Protein AF-A0A3B8ZMP6-F1 (afdb_monomer)

Foldseek 3Di:
DDDDDDDPDDCLEDADDCVQWDQFWFKKKFKDWFWDCQQLHFKIKTFLPDRDKAKEAEAEDPVDDELAWAWDADPVRNYIYIYHEYPDFQSRFPLRSQVRQVVDVGMHMDGHPPRRSGRQAGNYDVGDHDDMDMGHIKMWMKTWPGFDPLQAWQKEFEAEDPDFAWDADSVVSYIYTYDHAPPDKPVSSQVRQCPDPTMHTPDIDDIDGRHDPSSRVGMMTSHCRSTQWGQAWDWDWQAAPQGIDIDIDGGRHGLVNVQVVCCVCCVRGSYHYDDDD

Mean predicted aligned error: 9.49 Å

Secondary structure (DSSP, 8-state):
--------S--S-----GGGS---EEEEEEEEEEEEEEETTTEEEEESS--S-EEEEEEE-TTSPTT-EEEEEETTTTEEEEEE-BSSTT-SBHHHHHHHHTTSTTEEE-PPTT-TTSB----BTT--PPPPEEEEEEEEEEEEEEESGGGTT-EEEEEE-SS-EEEEETTTTEEEEEE-TTT-BHHHHHHHHHTSSSEEEEEEE---B--STTGGG-EEE-TTTTSSB-SS-EEEEEEETTEEEEEEE-TT-BHHHHHHHHHTTHHHH--------

Radius of gyration: 27.98 Å; Cα contacts (8 Å, |Δi|>4): 668; chains: 1; bounding box: 62×37×81 Å

pLDDT: mean 84.98, std 14.85, range [26.53, 97.94]

Structure (mmCIF, N/CA/C/O backbone):
data_AF-A0A3B8ZMP6-F1
#
_entry.id   AF-A0A3B8ZMP6-F1
#
loop_
_atom_site.group_PDB
_atom_site.id
_atom_site.type_symbol
_atom_site.label_atom_id
_atom_site.label_alt_id
_atom_site.label_comp_id
_atom_site.label_asym_id
_atom_site.label_entity_id
_atom_site.label_seq_id
_atom_site.pdbx_PDB_ins_code
_atom_site.Cartn_x
_atom_site.Cartn_y
_atom_site.Cartn_z
_atom_site.occupancy
_atom_site.B_iso_or_equiv
_atom_site.auth_seq_id
_atom_site.auth_comp_id
_atom_site.auth_asym_id
_atom_site.auth_atom_id
_atom_site.pdbx_PDB_model_num
ATOM 1 N N . MET A 1 1 ? 0.943 -12.548 29.140 1.00 27.30 1 MET A N 1
ATOM 2 C CA . MET A 1 1 ? 1.226 -12.176 30.546 1.00 27.30 1 MET A CA 1
ATOM 3 C C . MET A 1 1 ? -0.077 -12.316 31.316 1.00 27.30 1 MET A C 1
ATOM 5 O O . MET A 1 1 ? -1.067 -11.736 30.902 1.00 27.30 1 MET A O 1
ATOM 9 N N . THR A 1 2 ? -0.115 -13.179 32.329 1.00 26.53 2 THR A N 1
ATOM 10 C CA . THR A 1 2 ? -1.359 -13.677 32.941 1.00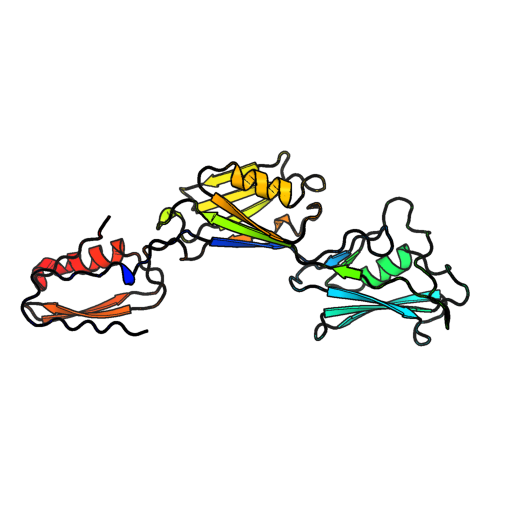 26.53 2 THR A CA 1
ATOM 11 C C . THR A 1 2 ? -1.847 -12.741 34.045 1.00 26.53 2 THR A C 1
ATOM 13 O O . THR A 1 2 ? -1.098 -12.464 34.981 1.00 26.53 2 THR A O 1
ATOM 16 N N . VAL A 1 3 ? -3.099 -12.283 33.969 1.00 26.91 3 VAL A N 1
ATOM 17 C CA . VAL A 1 3 ? -3.768 -11.588 35.079 1.00 26.91 3 VAL A CA 1
ATOM 18 C C . VAL A 1 3 ? -4.498 -12.636 35.916 1.00 26.91 3 VAL A C 1
ATOM 20 O O . VAL A 1 3 ? -5.420 -13.287 35.436 1.00 26.91 3 VAL A O 1
ATOM 23 N N . ALA A 1 4 ? -4.064 -12.832 37.162 1.00 28.08 4 ALA A N 1
ATOM 24 C CA . ALA A 1 4 ? -4.759 -13.684 38.120 1.00 28.08 4 ALA A CA 1
ATOM 25 C C . ALA A 1 4 ? -5.852 -12.867 38.824 1.00 28.08 4 ALA A C 1
ATOM 27 O O . ALA A 1 4 ? -5.548 -11.968 39.609 1.00 28.08 4 ALA A O 1
ATOM 28 N N . ILE A 1 5 ? -7.118 -13.177 38.543 1.00 37.75 5 ILE A N 1
ATOM 29 C CA . ILE A 1 5 ? -8.273 -12.603 39.241 1.00 37.75 5 ILE A CA 1
ATOM 30 C C . ILE A 1 5 ? -8.645 -13.566 40.375 1.00 37.75 5 ILE A C 1
ATOM 32 O O . ILE A 1 5 ? -9.198 -14.631 40.123 1.00 37.75 5 ILE A O 1
ATOM 36 N N . SER A 1 6 ? -8.328 -13.203 41.620 1.00 38.22 6 SER A N 1
ATOM 37 C CA . SER A 1 6 ? -8.819 -13.901 42.818 1.00 38.22 6 SER A CA 1
ATOM 38 C C . SER A 1 6 ? -9.794 -12.997 43.562 1.00 38.22 6 SER A C 1
ATOM 40 O O . SER A 1 6 ? -9.389 -11.999 44.158 1.00 38.22 6 SER A O 1
ATOM 42 N N . LEU A 1 7 ? -11.077 -13.358 43.539 1.00 38.34 7 LEU A N 1
ATOM 43 C CA . LEU A 1 7 ? -12.149 -12.651 44.238 1.00 38.34 7 LEU A CA 1
ATOM 44 C C . LEU A 1 7 ? -12.442 -13.357 45.569 1.00 38.34 7 LEU A C 1
ATOM 46 O O . LEU A 1 7 ? -13.035 -14.429 45.604 1.00 38.34 7 LEU A O 1
ATOM 50 N N . LEU A 1 8 ? -12.002 -12.759 46.680 1.00 37.47 8 LEU A N 1
ATOM 51 C CA . LEU A 1 8 ? -12.249 -13.263 48.035 1.00 37.47 8 LEU A CA 1
ATOM 52 C C . LEU A 1 8 ? -13.503 -12.609 48.639 1.00 37.47 8 LEU A C 1
ATOM 54 O O . LEU A 1 8 ? -13.458 -11.482 49.121 1.00 37.47 8 LEU A O 1
ATOM 58 N N . ALA A 1 9 ? -14.602 -13.365 48.608 1.00 38.88 9 ALA A N 1
ATOM 59 C CA . ALA A 1 9 ? -15.773 -13.418 49.501 1.00 38.88 9 ALA A CA 1
ATOM 60 C C . ALA A 1 9 ? -16.513 -12.144 49.989 1.00 38.88 9 ALA A C 1
ATOM 62 O O . ALA A 1 9 ? -17.549 -12.308 50.625 1.00 38.88 9 ALA A O 1
ATOM 63 N N . GLN A 1 10 ? -16.090 -10.909 49.706 1.00 42.91 10 GLN A N 1
ATOM 64 C CA . GLN A 1 10 ? -16.860 -9.681 50.004 1.00 42.91 10 GLN A CA 1
ATOM 65 C C . GLN A 1 10 ? -16.589 -8.543 49.000 1.00 42.91 10 GLN A C 1
ATOM 67 O O . GLN A 1 10 ? -16.417 -7.388 49.387 1.00 42.91 10 GLN A O 1
ATOM 72 N N . ALA A 1 11 ? -16.510 -8.839 47.702 1.00 43.12 11 ALA A N 1
ATOM 73 C CA . ALA A 1 11 ? -16.332 -7.787 46.705 1.00 43.12 11 ALA A CA 1
ATOM 74 C C . ALA A 1 11 ? -17.656 -7.029 46.484 1.00 43.12 11 ALA A C 1
ATOM 76 O O . ALA A 1 11 ? -18.478 -7.430 45.671 1.00 43.12 11 ALA A O 1
ATOM 77 N N . THR A 1 12 ? -17.858 -5.914 47.192 1.00 46.81 12 THR A N 1
ATOM 78 C CA . THR A 1 12 ? -18.948 -4.953 46.920 1.00 46.81 12 THR A CA 1
ATOM 79 C C . THR A 1 12 ? -18.753 -4.205 45.591 1.00 46.81 12 THR A C 1
ATOM 81 O O . THR A 1 12 ? -19.652 -3.501 45.144 1.00 46.81 12 THR A O 1
ATOM 84 N N . GLN A 1 13 ? -17.574 -4.333 44.972 1.00 44.28 13 GLN A N 1
ATOM 85 C CA . GLN A 1 13 ? -17.208 -3.760 43.680 1.00 44.28 13 GLN A CA 1
ATOM 86 C C . GLN A 1 13 ? -16.099 -4.622 43.055 1.00 44.28 13 GLN A C 1
ATOM 88 O O . GLN A 1 13 ? -15.083 -4.881 43.703 1.00 44.28 13 GLN A O 1
ATOM 93 N N . ALA A 1 14 ? -16.281 -5.072 41.810 1.00 47.81 14 ALA A N 1
ATOM 94 C CA . ALA A 1 14 ? -15.207 -5.658 41.011 1.00 47.81 14 ALA A CA 1
ATOM 95 C C . ALA A 1 14 ? -14.705 -4.584 40.043 1.00 47.81 14 ALA A C 1
ATOM 97 O O . ALA A 1 14 ? -15.429 -4.161 39.146 1.00 47.81 14 ALA A O 1
ATOM 98 N N . GLN A 1 15 ? -13.475 -4.114 40.241 1.00 47.56 15 GLN A N 1
ATOM 99 C CA . GLN A 1 15 ? -12.862 -3.129 39.356 1.00 47.56 15 GLN A CA 1
ATOM 100 C C . GLN A 1 15 ? -12.005 -3.850 38.312 1.00 47.56 15 GLN A C 1
ATOM 102 O O . GLN A 1 15 ? -10.986 -4.452 38.652 1.00 47.56 15 GLN A O 1
ATOM 107 N N . LEU A 1 16 ? -12.388 -3.762 37.034 1.00 50.56 16 LEU A N 1
ATOM 108 C CA . LEU A 1 16 ? -11.453 -4.041 35.947 1.00 50.56 16 LEU A CA 1
ATOM 109 C C . LEU A 1 16 ? -10.501 -2.846 35.849 1.00 50.56 16 LEU A C 1
ATOM 111 O O . LEU A 1 16 ? -10.910 -1.724 35.560 1.00 50.56 16 LEU A O 1
ATOM 115 N N . VAL A 1 17 ? -9.226 -3.074 36.157 1.00 48.88 17 VAL A N 1
ATOM 116 C CA . VAL A 1 17 ? -8.207 -2.023 36.111 1.00 48.88 17 VAL A CA 1
ATOM 117 C C . VAL A 1 17 ? -7.847 -1.742 34.647 1.00 48.88 17 VAL A C 1
ATOM 119 O O . VAL A 1 17 ? -7.616 -2.669 33.871 1.00 48.88 17 VAL A O 1
ATOM 122 N N . ASN A 1 18 ? -7.778 -0.455 34.288 1.00 48.94 18 ASN A N 1
ATOM 123 C CA . ASN A 1 18 ? -7.576 0.093 32.933 1.00 48.94 18 ASN A CA 1
ATOM 124 C C . ASN A 1 18 ? -6.345 -0.460 32.169 1.00 48.94 18 ASN A C 1
ATOM 126 O O . ASN A 1 18 ? -6.214 -0.283 30.966 1.00 48.94 18 ASN A O 1
ATOM 130 N N . THR A 1 19 ? -5.442 -1.188 32.831 1.00 52.06 19 THR A N 1
ATOM 131 C CA . THR A 1 19 ? -4.299 -1.844 32.175 1.00 52.06 19 THR A CA 1
ATOM 132 C C . THR A 1 19 ? -4.704 -2.991 31.243 1.00 52.06 19 THR A C 1
ATOM 134 O O . THR A 1 19 ? -3.883 -3.417 30.438 1.00 52.06 19 THR A O 1
ATOM 137 N N . ALA A 1 20 ? -5.935 -3.506 31.347 1.00 56.53 20 ALA A N 1
ATOM 138 C CA . ALA A 1 20 ? -6.474 -4.522 30.435 1.00 56.53 20 ALA A CA 1
ATOM 139 C C . ALA A 1 20 ? -7.112 -3.936 29.158 1.00 56.53 20 ALA A C 1
ATOM 141 O O . ALA A 1 20 ? -7.372 -4.686 28.221 1.00 56.53 20 ALA A O 1
ATOM 142 N N . PHE A 1 21 ? -7.354 -2.620 29.119 1.00 65.88 21 PHE A N 1
ATOM 143 C CA . PHE A 1 21 ? -7.994 -1.912 28.004 1.00 65.88 21 PHE A CA 1
ATOM 144 C C . PHE A 1 21 ? -7.251 -0.604 27.721 1.00 65.88 21 PHE A C 1
ATOM 146 O O . PHE A 1 21 ? -7.818 0.469 27.931 1.00 65.88 21 PHE A O 1
ATOM 153 N N . PRO A 1 22 ? -5.978 -0.662 27.292 1.00 67.44 22 PRO A N 1
ATOM 154 C CA . PRO A 1 22 ? -5.224 0.553 27.029 1.00 67.44 22 PRO A CA 1
ATOM 155 C C . PRO A 1 22 ? -5.993 1.428 26.032 1.00 67.44 22 PRO A C 1
ATOM 157 O O . PRO A 1 22 ? -6.521 0.929 25.041 1.00 67.44 22 PRO A O 1
ATOM 160 N N . LEU A 1 23 ? -6.097 2.724 26.326 1.00 73.12 23 LEU A N 1
ATOM 161 C CA . LEU A 1 23 ? -6.527 3.726 25.358 1.00 73.12 23 LEU A CA 1
ATOM 162 C C . LEU A 1 23 ? -5.292 4.116 24.556 1.00 73.12 23 LEU A C 1
ATOM 164 O O . LEU A 1 23 ? -4.475 4.914 25.012 1.00 73.12 23 LEU A O 1
ATOM 168 N N . THR A 1 24 ? -5.135 3.488 23.402 1.00 83.00 24 THR A N 1
ATOM 169 C CA . THR A 1 24 ? -4.080 3.785 22.436 1.00 83.00 24 THR A CA 1
ATOM 170 C C . THR A 1 24 ? -4.690 4.423 21.206 1.00 83.00 24 THR A C 1
ATOM 172 O O . THR A 1 24 ? -5.872 4.238 20.912 1.00 83.00 24 THR A O 1
ATOM 175 N N . THR A 1 25 ? -3.895 5.228 20.524 1.00 89.00 25 THR A N 1
ATOM 176 C CA . THR A 1 25 ? -4.227 5.736 19.200 1.00 89.00 25 THR A CA 1
ATOM 177 C C . THR A 1 25 ? -4.218 4.578 18.212 1.00 89.00 25 THR A C 1
ATOM 179 O O . THR A 1 25 ? -3.425 3.639 18.326 1.00 89.00 25 THR A O 1
ATOM 182 N N . ALA A 1 26 ? -5.185 4.592 17.299 1.00 92.56 26 ALA A N 1
ATOM 183 C CA . ALA A 1 26 ? -5.321 3.527 16.322 1.00 92.56 26 ALA A CA 1
ATOM 184 C C . ALA A 1 26 ? -4.326 3.753 15.182 1.00 92.56 26 ALA A C 1
ATOM 186 O O . ALA A 1 26 ? -4.217 4.879 14.712 1.00 92.56 26 ALA A O 1
ATOM 187 N N . THR A 1 27 ? -3.641 2.713 14.717 1.00 93.94 27 THR A N 1
ATOM 188 C CA . THR A 1 27 ? -2.641 2.820 13.647 1.00 93.94 27 THR A CA 1
ATOM 189 C C . THR A 1 27 ? -2.976 1.903 12.484 1.00 93.94 27 THR A C 1
ATOM 191 O O . THR A 1 27 ? -3.454 0.786 12.690 1.00 93.94 27 THR A O 1
ATOM 194 N N . ALA A 1 28 ? -2.681 2.347 11.271 1.00 95.44 28 ALA A N 1
ATOM 195 C CA . ALA A 1 28 ? -2.767 1.557 10.053 1.00 95.44 28 ALA A CA 1
ATOM 196 C C . ALA A 1 28 ? -1.625 1.939 9.112 1.00 95.44 28 ALA A C 1
ATOM 198 O O . ALA A 1 28 ? -1.188 3.086 9.111 1.00 95.44 28 ALA A O 1
ATOM 199 N N . THR A 1 29 ? -1.203 0.995 8.282 1.00 92.62 29 THR A N 1
ATOM 200 C CA . THR A 1 29 ? -0.210 1.232 7.235 1.00 92.62 29 THR A CA 1
ATOM 201 C C . THR A 1 29 ? -0.868 0.975 5.886 1.00 92.62 29 THR A C 1
ATOM 203 O O . THR A 1 29 ? -1.640 0.024 5.739 1.00 92.62 29 THR A O 1
ATOM 206 N N . LEU A 1 30 ? -0.618 1.862 4.925 1.00 90.38 30 LEU A N 1
ATOM 207 C CA . LEU A 1 30 ? -0.911 1.641 3.513 1.00 90.38 30 LEU A CA 1
ATOM 208 C C . LEU A 1 30 ? 0.388 1.254 2.817 1.00 90.38 30 LEU A C 1
ATOM 210 O O . LEU A 1 30 ? 1.246 2.116 2.634 1.00 90.38 30 LEU A O 1
ATOM 214 N N . ASP A 1 31 ? 0.504 -0.013 2.430 1.00 87.06 31 ASP A N 1
ATOM 215 C CA . ASP A 1 31 ? 1.667 -0.547 1.722 1.00 87.06 31 ASP A CA 1
ATOM 216 C C . ASP A 1 31 ? 1.421 -0.525 0.213 1.00 87.06 31 ASP A C 1
ATOM 218 O O . ASP A 1 31 ? 0.465 -1.117 -0.296 1.00 87.06 31 ASP A O 1
ATOM 222 N N . PHE A 1 32 ? 2.286 0.172 -0.519 1.00 84.19 32 PHE A N 1
ATOM 223 C CA . PHE A 1 32 ? 2.192 0.301 -1.968 1.00 84.19 32 PHE A CA 1
ATOM 224 C C . PHE A 1 32 ? 3.129 -0.695 -2.662 1.00 84.19 32 PHE A C 1
ATOM 226 O O . PHE A 1 32 ? 4.228 -0.960 -2.166 1.00 84.19 32 PHE A O 1
ATOM 233 N N . PRO A 1 33 ? 2.767 -1.190 -3.861 1.00 79.38 33 PRO A N 1
ATOM 234 C CA . PRO A 1 33 ? 3.642 -2.078 -4.618 1.00 79.38 33 PRO A CA 1
ATOM 235 C C . PRO A 1 33 ? 4.990 -1.426 -4.951 1.00 79.38 33 PRO A C 1
ATOM 237 O O . PRO A 1 33 ? 5.043 -0.242 -5.333 1.00 79.38 33 PRO A O 1
ATOM 240 N N . VAL A 1 34 ? 6.076 -2.207 -4.859 1.00 82.44 34 VAL A N 1
ATOM 241 C CA . VAL A 1 34 ? 7.437 -1.694 -5.073 1.00 82.44 34 VAL A CA 1
ATOM 242 C C . VAL A 1 34 ? 7.644 -1.175 -6.492 1.00 82.44 34 VAL A C 1
ATOM 244 O O . VAL A 1 34 ? 7.156 -1.747 -7.472 1.00 82.44 34 VAL A O 1
ATOM 247 N N . ARG A 1 35 ? 8.405 -0.083 -6.625 1.00 82.69 35 ARG A N 1
ATOM 248 C CA . ARG A 1 35 ? 8.668 0.549 -7.927 1.00 82.69 35 ARG A CA 1
ATOM 249 C C . ARG A 1 35 ? 10.022 1.231 -8.020 1.00 82.69 35 ARG A C 1
ATOM 251 O O . ARG A 1 35 ? 10.607 1.637 -7.021 1.00 82.69 35 ARG A O 1
ATOM 258 N N . ALA A 1 36 ? 10.491 1.395 -9.250 1.00 78.88 36 ALA A N 1
ATOM 259 C CA . ALA A 1 36 ? 11.638 2.213 -9.615 1.00 78.88 36 ALA A CA 1
ATOM 260 C C . ALA A 1 36 ? 11.219 3.150 -10.748 1.00 78.88 36 ALA A C 1
ATOM 262 O O . ALA A 1 36 ? 10.730 2.689 -11.778 1.00 78.88 36 ALA A O 1
ATOM 263 N N . THR A 1 37 ? 11.407 4.460 -10.585 1.00 68.38 37 THR A N 1
ATOM 264 C CA . THR A 1 37 ? 10.907 5.443 -11.560 1.00 68.38 37 THR A CA 1
ATOM 265 C C . THR A 1 37 ? 11.824 5.700 -12.745 1.00 68.38 37 THR A C 1
ATOM 267 O O . THR A 1 37 ? 11.366 6.328 -13.687 1.00 68.38 37 THR A O 1
ATOM 270 N N . ASN A 1 38 ? 13.072 5.218 -12.753 1.00 70.44 38 ASN A N 1
ATOM 271 C CA . ASN A 1 38 ? 14.036 5.539 -13.814 1.00 70.44 38 ASN A CA 1
ATOM 272 C C . ASN A 1 38 ? 15.131 4.467 -13.969 1.00 70.44 38 ASN A C 1
ATOM 274 O O . ASN A 1 38 ? 16.325 4.787 -13.904 1.00 70.44 38 ASN A O 1
ATOM 278 N N . ILE A 1 39 ? 14.781 3.190 -14.166 1.00 79.38 39 ILE A N 1
ATOM 279 C CA . ILE A 1 39 ? 15.813 2.236 -14.607 1.00 79.38 39 ILE A CA 1
ATOM 280 C C . ILE A 1 39 ? 16.231 2.631 -16.027 1.00 79.38 39 ILE A C 1
ATOM 282 O O . ILE A 1 39 ? 15.399 3.036 -16.836 1.00 79.38 39 ILE A O 1
ATOM 286 N N . LEU A 1 40 ? 17.532 2.602 -16.322 1.00 79.56 40 LEU A N 1
ATOM 287 C CA . LEU A 1 40 ? 18.066 3.084 -17.608 1.00 79.56 40 LEU A CA 1
ATOM 288 C C . LEU A 1 40 ? 17.589 4.506 -17.978 1.00 79.56 40 LEU A C 1
ATOM 290 O O . LEU A 1 40 ? 17.346 4.799 -19.149 1.00 79.56 40 LEU A O 1
ATOM 294 N N . THR A 1 41 ? 17.429 5.368 -16.966 1.00 75.00 41 THR A N 1
ATOM 295 C CA . THR A 1 41 ? 16.975 6.768 -17.060 1.00 75.00 41 THR A CA 1
ATOM 296 C C . THR A 1 41 ? 15.499 6.960 -17.413 1.00 75.00 41 THR A C 1
ATOM 298 O O . THR A 1 41 ? 14.910 7.891 -16.885 1.00 75.00 41 THR A O 1
ATOM 301 N N . ASP A 1 42 ? 14.887 6.087 -18.219 1.00 79.06 42 ASP A N 1
ATOM 302 C CA . ASP A 1 42 ? 13.545 6.323 -18.782 1.00 79.06 42 ASP A CA 1
ATOM 303 C C . ASP A 1 42 ? 12.623 5.095 -18.756 1.00 79.06 42 ASP A C 1
ATOM 305 O O . ASP A 1 42 ? 11.622 5.064 -19.471 1.00 79.06 42 ASP A O 1
ATOM 309 N N . ILE A 1 43 ? 12.951 4.054 -17.992 1.00 83.75 43 ILE A N 1
ATOM 310 C CA . ILE A 1 43 ? 12.079 2.888 -17.829 1.00 83.75 43 ILE A CA 1
ATOM 311 C C . ILE A 1 43 ? 11.561 2.870 -16.385 1.00 83.75 43 ILE A C 1
ATOM 313 O O . ILE A 1 43 ? 12.305 2.523 -15.466 1.00 83.75 43 ILE A O 1
ATOM 317 N N . PRO A 1 44 ? 10.301 3.250 -16.129 1.00 85.19 44 PRO A N 1
ATOM 318 C CA . PRO A 1 44 ? 9.645 2.890 -14.884 1.00 85.19 44 PRO A CA 1
ATOM 319 C C . PRO A 1 44 ? 9.341 1.387 -14.850 1.00 85.19 44 PRO A C 1
ATOM 321 O O . PRO A 1 44 ? 8.878 0.815 -15.842 1.00 85.19 44 PRO A O 1
ATOM 324 N N . VAL A 1 45 ? 9.573 0.765 -13.694 1.00 87.69 45 VAL A N 1
ATOM 325 C CA . VAL A 1 45 ? 9.179 -0.621 -13.402 1.00 87.69 45 VAL A CA 1
ATOM 326 C C . VAL A 1 45 ? 8.427 -0.665 -12.082 1.00 87.69 45 VAL A C 1
ATOM 328 O O . VAL A 1 45 ? 8.865 -0.062 -11.103 1.00 87.69 45 VAL A O 1
ATOM 331 N N . SER A 1 46 ? 7.320 -1.395 -12.054 1.00 85.94 46 SER A N 1
ATOM 332 C CA . SER A 1 46 ? 6.534 -1.681 -10.856 1.00 85.94 46 SER A CA 1
ATOM 333 C C . SER A 1 46 ? 6.339 -3.183 -10.701 1.00 85.94 46 SER A C 1
ATOM 335 O O . SER A 1 46 ? 6.135 -3.885 -11.695 1.00 85.94 46 SER A O 1
ATOM 337 N N . ALA A 1 47 ? 6.365 -3.665 -9.465 1.00 85.00 47 ALA A N 1
ATOM 338 C CA . ALA A 1 47 ? 5.838 -4.979 -9.137 1.00 85.00 47 ALA A CA 1
ATOM 339 C C . ALA A 1 47 ? 4.330 -4.886 -8.888 1.00 85.00 47 ALA A C 1
ATOM 341 O O . ALA A 1 47 ? 3.830 -3.842 -8.470 1.00 85.00 47 ALA A O 1
ATOM 342 N N . ASN A 1 48 ? 3.611 -5.972 -9.148 1.00 74.81 48 ASN A N 1
ATOM 343 C CA . ASN A 1 48 ? 2.161 -6.004 -9.002 1.00 74.81 48 ASN A CA 1
ATOM 344 C C . ASN A 1 48 ? 1.725 -6.359 -7.569 1.00 74.81 48 ASN A C 1
ATOM 346 O O . ASN A 1 48 ? 0.804 -5.746 -7.046 1.00 74.81 48 ASN A O 1
ATOM 350 N N . GLU A 1 49 ? 2.397 -7.317 -6.925 1.00 76.00 49 GLU A N 1
ATOM 351 C CA . GLU A 1 49 ? 2.009 -7.838 -5.597 1.00 76.00 49 GLU A CA 1
ATOM 352 C C . GLU A 1 49 ? 3.193 -7.951 -4.620 1.00 76.00 49 GLU A C 1
ATOM 354 O O . GLU A 1 49 ? 3.052 -8.472 -3.517 1.00 76.00 49 GLU A O 1
ATOM 359 N N . ILE A 1 50 ? 4.377 -7.480 -5.020 1.00 81.69 50 ILE A N 1
ATOM 360 C CA . ILE A 1 50 ? 5.581 -7.549 -4.189 1.00 81.69 50 ILE A CA 1
ATOM 361 C C . ILE A 1 50 ? 5.699 -6.251 -3.388 1.00 81.69 50 ILE A C 1
ATOM 363 O O . ILE A 1 50 ? 5.700 -5.157 -3.962 1.00 81.69 50 ILE A O 1
ATOM 367 N N . THR A 1 51 ? 5.817 -6.393 -2.070 1.00 76.38 51 THR A N 1
ATOM 368 C CA . THR A 1 51 ? 6.022 -5.297 -1.110 1.00 76.38 51 THR A CA 1
ATOM 369 C C . THR A 1 51 ? 7.481 -5.173 -0.669 1.00 76.38 51 THR A C 1
ATOM 371 O O . THR A 1 51 ? 7.924 -4.087 -0.311 1.00 76.38 51 THR A O 1
ATOM 374 N N . ASP A 1 52 ? 8.261 -6.254 -0.766 1.00 83.50 52 ASP A N 1
ATOM 375 C CA . ASP A 1 52 ? 9.690 -6.236 -0.455 1.00 83.50 52 ASP A CA 1
ATOM 376 C C . ASP A 1 52 ? 10.520 -5.594 -1.585 1.00 83.50 52 ASP A C 1
ATOM 378 O O . ASP A 1 52 ? 10.212 -5.777 -2.768 1.00 83.50 52 ASP A O 1
ATOM 382 N N . PRO A 1 53 ? 11.625 -4.890 -1.272 1.00 87.62 53 PRO A N 1
ATOM 383 C CA . PRO A 1 53 ? 12.503 -4.322 -2.289 1.00 87.62 53 PRO A CA 1
ATOM 384 C C . PRO A 1 53 ? 13.031 -5.368 -3.282 1.00 87.62 53 PRO A C 1
ATOM 386 O O . PRO A 1 53 ? 13.533 -6.419 -2.881 1.00 87.62 53 PRO A O 1
ATOM 389 N N . VAL A 1 54 ? 13.002 -5.040 -4.579 1.00 92.06 54 VAL A N 1
ATOM 390 C CA . VAL A 1 54 ? 13.499 -5.911 -5.662 1.00 92.06 54 VAL A CA 1
ATOM 391 C C . VAL A 1 54 ? 14.725 -5.291 -6.320 1.00 92.06 54 VAL A C 1
ATOM 393 O O . VAL A 1 54 ? 14.702 -4.134 -6.737 1.00 92.06 54 VAL A O 1
ATOM 396 N N . THR A 1 55 ? 15.806 -6.055 -6.460 1.00 94.06 55 THR A N 1
ATOM 397 C CA . THR A 1 55 ? 17.008 -5.609 -7.182 1.00 94.06 55 THR A CA 1
ATOM 398 C C . THR A 1 55 ? 16.924 -6.010 -8.648 1.00 94.06 55 THR A C 1
ATOM 400 O O . THR A 1 55 ? 16.623 -7.153 -8.963 1.00 94.06 55 THR A O 1
ATOM 403 N N . ILE A 1 56 ? 17.234 -5.094 -9.561 1.00 95.44 56 ILE A N 1
ATOM 404 C CA . ILE A 1 56 ? 17.416 -5.391 -10.982 1.00 95.44 56 ILE A CA 1
ATOM 405 C C . ILE A 1 56 ? 18.908 -5.380 -11.286 1.00 95.44 56 ILE A C 1
ATOM 407 O O . ILE A 1 56 ? 19.578 -4.357 -11.123 1.00 95.44 56 ILE A O 1
ATOM 411 N N . VAL A 1 57 ? 19.416 -6.516 -11.750 1.00 95.88 57 VAL A N 1
ATOM 412 C CA . VAL A 1 57 ? 20.803 -6.692 -12.176 1.00 95.88 57 VAL A CA 1
ATOM 413 C C . VAL A 1 57 ? 20.845 -6.778 -13.691 1.00 95.88 57 VAL A C 1
ATOM 415 O O . VAL A 1 57 ? 20.157 -7.605 -14.285 1.00 95.88 57 VAL A O 1
ATOM 418 N N . PHE A 1 58 ? 21.679 -5.952 -14.316 1.00 96.12 58 PHE A N 1
ATOM 419 C CA . PHE A 1 58 ? 21.940 -6.034 -15.750 1.00 96.12 58 PHE A CA 1
ATOM 420 C C . PHE A 1 58 ? 23.271 -6.730 -15.993 1.00 96.12 58 PHE A C 1
ATOM 422 O O . PHE A 1 58 ? 24.287 -6.374 -15.393 1.00 96.12 58 PHE A O 1
ATOM 429 N N . GLN A 1 59 ? 23.287 -7.707 -16.894 1.00 96.25 59 GLN A N 1
ATOM 430 C CA . GLN A 1 59 ? 24.502 -8.454 -17.194 1.00 96.25 59 GLN A CA 1
ATOM 431 C C . GLN A 1 59 ? 24.590 -8.884 -18.654 1.00 96.25 59 GLN A C 1
ATOM 433 O O . GLN A 1 59 ? 23.583 -9.119 -19.321 1.00 96.25 59 GLN A O 1
ATOM 438 N N . HIS A 1 60 ? 25.821 -9.046 -19.134 1.00 96.81 60 HIS A N 1
ATOM 439 C CA . HIS A 1 60 ? 26.074 -9.807 -20.350 1.00 96.81 60 HIS A CA 1
ATOM 440 C C . HIS A 1 60 ? 25.903 -11.308 -20.071 1.00 96.81 60 HIS A C 1
ATOM 442 O O . HIS A 1 60 ? 26.428 -11.806 -19.072 1.00 96.81 60 HIS A O 1
ATOM 448 N N . SER A 1 61 ? 25.259 -12.044 -20.978 1.00 96.75 61 SER A N 1
ATOM 449 C CA . SER A 1 61 ? 25.248 -13.509 -20.940 1.00 96.75 61 SER A CA 1
ATOM 450 C C . SER A 1 61 ? 25.361 -14.137 -22.325 1.00 96.75 61 SER A C 1
ATOM 452 O O . SER A 1 61 ? 24.488 -13.972 -23.169 1.00 96.75 61 SER A O 1
ATOM 454 N N . ALA A 1 62 ? 26.379 -14.974 -22.527 1.00 94.69 62 ALA A N 1
ATOM 455 C CA . ALA A 1 62 ? 26.553 -15.740 -23.762 1.00 94.69 62 ALA A CA 1
ATOM 456 C C . ALA A 1 62 ? 25.525 -16.880 -23.946 1.00 94.69 62 ALA A C 1
ATOM 458 O O . ALA A 1 62 ? 25.530 -17.530 -24.991 1.00 94.69 62 ALA A O 1
ATOM 459 N N . SER A 1 63 ? 24.687 -17.164 -22.938 1.00 95.31 63 SER A N 1
ATOM 460 C CA . SER A 1 63 ? 23.591 -18.137 -23.056 1.00 95.31 63 SER A CA 1
ATOM 461 C C . SER A 1 63 ? 22.358 -17.565 -23.753 1.00 95.31 63 SER A C 1
ATOM 463 O O . SER A 1 63 ? 21.588 -18.337 -24.316 1.00 95.31 63 SER A O 1
ATOM 465 N N . VAL A 1 64 ? 22.187 -16.240 -23.718 1.00 96.50 64 VAL A N 1
ATOM 466 C CA . VAL A 1 64 ? 21.125 -15.524 -24.436 1.00 96.50 64 VAL A CA 1
ATOM 467 C C . VAL A 1 64 ? 21.504 -15.458 -25.915 1.00 96.50 64 VAL A C 1
ATOM 469 O O . VAL A 1 64 ? 22.689 -15.354 -26.253 1.00 96.50 64 VAL A O 1
ATOM 472 N N . ALA A 1 65 ? 20.531 -15.554 -26.821 1.00 95.44 65 ALA A N 1
ATOM 473 C CA . ALA A 1 65 ? 20.811 -15.463 -28.251 1.00 95.44 65 ALA A CA 1
ATOM 474 C C . ALA A 1 65 ? 21.363 -14.076 -28.633 1.00 95.44 65 ALA A C 1
ATOM 476 O O . ALA A 1 65 ? 21.150 -13.083 -27.942 1.00 95.44 65 ALA A O 1
ATOM 477 N N . ALA A 1 66 ? 22.112 -14.015 -29.737 1.00 94.06 66 ALA A N 1
ATOM 478 C CA . ALA A 1 66 ? 22.729 -12.769 -30.182 1.00 94.06 66 ALA A CA 1
ATOM 479 C C . ALA A 1 66 ? 21.673 -11.684 -30.466 1.00 94.06 66 ALA A C 1
ATOM 481 O O . ALA A 1 66 ? 20.690 -11.940 -31.157 1.00 94.06 66 ALA A O 1
ATOM 482 N N . ASP A 1 67 ? 21.935 -10.483 -29.952 1.00 93.56 67 ASP A N 1
ATOM 483 C CA . ASP A 1 67 ? 21.093 -9.284 -29.965 1.00 93.56 67 ASP A CA 1
ATOM 484 C C . ASP A 1 67 ? 19.720 -9.447 -29.272 1.00 93.56 67 ASP A C 1
ATOM 486 O O . ASP A 1 67 ? 18.802 -8.650 -29.496 1.00 93.56 67 ASP A O 1
ATOM 490 N N . GLU A 1 68 ? 19.582 -10.444 -28.390 1.00 95.94 68 GLU A N 1
ATOM 491 C CA . GLU A 1 68 ? 18.393 -10.661 -27.558 1.00 95.94 68 GLU A CA 1
ATOM 492 C C . GLU A 1 68 ? 18.622 -10.294 -26.082 1.00 95.94 68 GLU A C 1
ATOM 494 O O . GLU A 1 68 ? 19.754 -10.144 -25.607 1.00 95.94 68 GLU A O 1
ATOM 499 N N . VAL A 1 69 ? 17.504 -10.128 -25.365 1.00 97.50 69 VAL A N 1
ATOM 500 C CA . VAL A 1 69 ? 17.440 -9.889 -23.919 1.00 97.50 69 VAL A CA 1
ATOM 501 C C . VAL A 1 69 ? 16.443 -10.857 -23.305 1.00 97.50 69 VAL A C 1
ATOM 503 O O . VAL A 1 69 ? 15.322 -10.980 -23.796 1.00 97.50 69 VAL A O 1
ATOM 506 N N . GLU A 1 70 ? 16.822 -11.454 -22.185 1.00 97.75 70 GLU A N 1
ATOM 507 C CA . GLU A 1 70 ? 15.941 -12.241 -21.326 1.00 97.75 70 GLU A CA 1
ATOM 508 C C . GLU A 1 70 ? 15.935 -11.647 -19.913 1.00 97.75 70 GLU A C 1
ATOM 510 O O . GLU A 1 70 ? 16.933 -11.079 -19.462 1.00 97.75 70 GLU A O 1
ATOM 515 N N . ALA A 1 71 ? 14.807 -11.764 -19.214 1.00 97.94 71 ALA A N 1
ATOM 516 C CA . ALA A 1 71 ? 14.691 -11.407 -17.807 1.00 97.94 71 ALA A CA 1
ATOM 517 C C . ALA A 1 71 ? 14.179 -12.614 -17.019 1.00 97.94 71 ALA A C 1
ATOM 519 O O . ALA A 1 71 ? 13.273 -13.313 -17.470 1.00 97.94 71 ALA A O 1
ATOM 520 N N . GLU A 1 72 ? 14.751 -12.838 -15.842 1.00 97.75 72 GLU A N 1
ATOM 521 C CA . GLU A 1 72 ? 14.347 -13.890 -14.910 1.00 97.75 72 GLU A CA 1
ATOM 522 C C . GLU A 1 72 ? 14.208 -13.290 -13.513 1.00 97.75 72 GLU A C 1
ATOM 524 O O . GLU A 1 72 ? 15.063 -12.506 -13.099 1.00 97.75 72 GLU A O 1
ATOM 529 N N . TYR A 1 73 ? 13.141 -13.646 -12.799 1.00 97.31 73 TYR A N 1
ATOM 530 C CA . TYR A 1 73 ? 12.935 -13.252 -11.409 1.00 97.31 73 TYR A CA 1
ATOM 531 C C . TYR A 1 73 ? 13.212 -14.430 -10.474 1.00 97.31 73 TYR A C 1
ATOM 533 O O . TYR A 1 73 ? 12.620 -15.498 -10.622 1.00 97.31 73 TYR A O 1
ATOM 541 N N . ASP A 1 74 ? 14.098 -14.208 -9.505 1.00 96.56 74 ASP A N 1
ATOM 542 C CA . ASP A 1 74 ? 14.379 -15.130 -8.410 1.00 96.56 74 ASP A CA 1
ATOM 543 C C . ASP A 1 74 ? 13.648 -14.663 -7.133 1.00 96.56 74 ASP A C 1
ATOM 545 O O . ASP A 1 74 ? 14.038 -13.642 -6.547 1.00 96.56 74 ASP A O 1
ATOM 549 N N . PRO A 1 75 ? 12.605 -15.390 -6.683 1.00 93.19 75 PRO A N 1
ATOM 550 C CA . PRO A 1 75 ? 11.837 -15.032 -5.493 1.00 93.19 75 PRO A CA 1
ATOM 551 C C . PRO A 1 75 ? 12.594 -15.274 -4.180 1.00 93.19 75 PRO A C 1
ATOM 553 O O . PRO A 1 75 ? 12.242 -14.672 -3.170 1.00 93.19 75 PRO A O 1
ATOM 556 N N . ASP A 1 76 ? 13.636 -16.115 -4.161 1.00 94.25 76 ASP A N 1
ATOM 557 C CA . ASP A 1 76 ? 14.412 -16.368 -2.940 1.00 94.25 76 ASP A CA 1
ATOM 558 C C . ASP A 1 76 ? 15.355 -15.195 -2.626 1.00 94.25 76 ASP A C 1
ATOM 560 O O . ASP A 1 76 ? 15.678 -14.933 -1.464 1.00 94.25 76 ASP A O 1
ATOM 564 N N . THR A 1 77 ? 15.809 -14.480 -3.662 1.00 94.12 77 THR A N 1
ATOM 565 C CA . THR A 1 77 ? 16.741 -13.346 -3.540 1.00 94.12 77 THR A CA 1
ATOM 566 C C . THR A 1 77 ? 16.125 -11.990 -3.885 1.00 94.12 77 THR A C 1
ATOM 568 O O . THR A 1 77 ? 16.830 -10.980 -3.828 1.00 94.12 77 THR A O 1
ATOM 571 N N . ASN A 1 78 ? 14.838 -11.941 -4.246 1.00 93.94 78 ASN A N 1
ATOM 572 C CA . ASN A 1 78 ? 14.147 -10.749 -4.748 1.00 93.94 78 ASN A CA 1
ATOM 573 C C . ASN A 1 78 ? 14.947 -10.014 -5.835 1.00 93.94 78 ASN A C 1
ATOM 575 O O . ASN A 1 78 ? 15.132 -8.794 -5.793 1.00 93.94 78 ASN A O 1
ATOM 579 N N . THR A 1 79 ? 15.461 -10.768 -6.809 1.00 95.50 79 THR A N 1
ATOM 580 C CA . THR A 1 79 ? 16.318 -10.224 -7.867 1.00 95.50 79 THR A CA 1
ATOM 581 C C . THR A 1 79 ? 15.759 -10.533 -9.250 1.00 95.50 79 THR A C 1
ATOM 583 O O . THR A 1 79 ? 15.519 -11.689 -9.586 1.00 95.50 79 THR A O 1
ATOM 586 N N . ILE A 1 80 ? 15.597 -9.500 -10.078 1.00 97.31 80 ILE A N 1
ATOM 587 C CA . ILE A 1 80 ? 15.412 -9.643 -11.523 1.00 97.31 80 ILE A CA 1
ATOM 588 C C . ILE A 1 80 ? 16.788 -9.593 -12.182 1.00 97.31 80 ILE A C 1
ATOM 590 O O . ILE A 1 80 ? 17.491 -8.583 -12.099 1.00 97.31 80 ILE A O 1
ATOM 594 N N . THR A 1 81 ? 17.160 -10.654 -12.884 1.00 97.50 81 THR A N 1
ATOM 595 C CA . THR A 1 81 ? 18.366 -10.682 -13.712 1.00 97.50 81 THR A CA 1
ATOM 596 C C . THR A 1 81 ? 17.989 -10.418 -15.160 1.00 97.50 81 THR A C 1
ATOM 598 O O . THR A 1 81 ? 17.367 -11.258 -15.804 1.00 97.50 81 THR A O 1
ATOM 601 N N . VAL A 1 82 ? 18.387 -9.262 -15.687 1.00 97.56 82 VAL A N 1
ATOM 602 C CA . VAL A 1 82 ? 18.235 -8.894 -17.097 1.00 97.56 82 VAL A CA 1
ATOM 603 C C . VAL A 1 82 ? 19.537 -9.214 -17.825 1.00 97.56 82 VAL A C 1
ATOM 605 O O . VAL A 1 82 ? 20.555 -8.537 -17.651 1.00 97.56 82 VAL A O 1
ATOM 608 N N . SER A 1 83 ? 19.502 -10.259 -18.643 1.00 97.56 83 SER A N 1
ATOM 609 C CA . SER A 1 83 ? 20.651 -10.754 -19.395 1.00 97.56 83 SER A CA 1
ATOM 610 C C . SER A 1 83 ? 20.538 -10.365 -20.865 1.00 97.56 83 SER A C 1
ATOM 612 O O . SER A 1 83 ? 19.568 -10.730 -21.522 1.00 97.56 83 SER A O 1
ATOM 614 N N . GLY A 1 84 ? 21.534 -9.652 -21.389 1.00 97.50 84 GLY A N 1
ATOM 615 C CA . GLY A 1 84 ? 21.638 -9.308 -22.812 1.00 97.50 84 GLY A CA 1
ATOM 616 C C . GLY A 1 84 ? 22.874 -9.922 -23.469 1.00 97.50 84 GLY A C 1
ATOM 617 O O . GLY A 1 84 ? 23.866 -10.210 -22.794 1.00 97.50 84 GLY A O 1
ATOM 618 N N . ASN A 1 85 ? 22.841 -10.098 -24.789 1.00 97.19 85 ASN A N 1
ATOM 619 C CA . ASN A 1 85 ? 23.998 -10.559 -25.559 1.00 97.19 85 ASN A CA 1
ATOM 620 C C . ASN A 1 85 ? 24.183 -9.742 -26.839 1.00 97.19 85 ASN A C 1
ATOM 622 O O . ASN A 1 85 ? 23.685 -10.115 -27.895 1.00 97.19 85 ASN A O 1
ATOM 626 N N . GLU A 1 86 ? 24.918 -8.637 -26.767 1.00 95.75 86 GLU A N 1
ATOM 627 C CA . GLU A 1 86 ? 25.190 -7.815 -27.949 1.00 95.75 86 GLU A CA 1
ATOM 628 C C . GLU A 1 86 ? 26.420 -8.296 -28.716 1.00 95.75 86 GLU A C 1
ATOM 630 O O . GLU A 1 86 ? 27.494 -8.520 -28.146 1.00 95.75 86 GLU A O 1
ATOM 635 N N . ALA A 1 87 ? 26.300 -8.353 -30.043 1.00 92.62 87 ALA A N 1
ATOM 636 C CA . ALA A 1 87 ? 27.467 -8.465 -30.916 1.00 92.62 87 ALA A CA 1
ATOM 637 C C . ALA A 1 87 ? 28.171 -7.108 -31.105 1.00 92.62 87 ALA A C 1
ATOM 639 O O . ALA A 1 87 ? 29.387 -7.054 -31.310 1.00 92.62 87 ALA A O 1
ATOM 640 N N . ILE A 1 88 ? 27.405 -6.014 -31.057 1.00 92.12 88 ILE A N 1
ATOM 641 C CA . ILE A 1 88 ? 27.864 -4.631 -31.211 1.00 92.12 88 ILE A CA 1
ATOM 642 C C . ILE A 1 88 ? 27.182 -3.799 -30.126 1.00 92.12 88 ILE A C 1
ATOM 644 O O . ILE A 1 88 ? 25.967 -3.853 -30.003 1.00 92.12 88 ILE A O 1
ATOM 648 N N . ALA A 1 89 ? 27.951 -3.012 -29.372 1.00 91.94 89 ALA A N 1
ATOM 649 C CA . ALA A 1 89 ? 27.407 -2.224 -28.271 1.00 91.94 89 ALA A CA 1
ATOM 650 C C . ALA A 1 89 ? 26.274 -1.287 -28.729 1.00 91.94 89 ALA A C 1
ATOM 652 O O . ALA A 1 89 ? 26.433 -0.536 -29.701 1.00 91.94 89 ALA A O 1
ATOM 653 N N . GLY A 1 90 ? 25.163 -1.311 -27.994 1.00 90.12 90 GLY A N 1
ATOM 654 C CA . GLY A 1 90 ? 23.998 -0.456 -28.202 1.00 90.12 90 GLY A CA 1
ATOM 655 C C . GLY A 1 90 ? 23.011 -0.930 -29.271 1.00 90.12 90 GLY A C 1
ATOM 656 O O . GLY A 1 90 ? 22.214 -0.118 -29.746 1.00 90.12 90 GLY A O 1
ATOM 657 N N . THR A 1 91 ? 23.059 -2.202 -29.676 1.00 94.31 91 THR A N 1
ATOM 658 C CA . THR A 1 91 ? 22.033 -2.820 -30.534 1.00 94.31 91 THR A CA 1
ATOM 659 C C . THR A 1 91 ? 20.781 -3.208 -29.753 1.00 94.31 91 THR A C 1
ATOM 661 O O . THR A 1 91 ? 19.682 -3.137 -30.304 1.00 94.31 91 THR A O 1
ATOM 664 N N . ILE A 1 92 ? 20.923 -3.562 -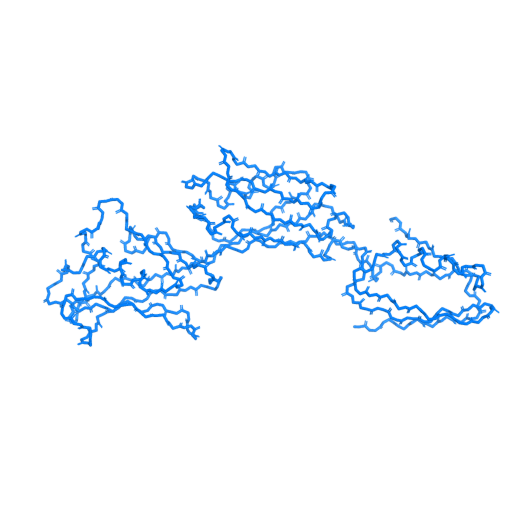28.477 1.00 95.88 92 ILE A N 1
ATOM 665 C CA . ILE A 1 92 ? 19.820 -3.802 -27.557 1.00 95.88 92 ILE A CA 1
ATOM 666 C C . ILE A 1 92 ? 19.230 -2.459 -27.142 1.00 95.88 92 ILE A C 1
ATOM 668 O O . ILE A 1 92 ? 19.880 -1.585 -26.567 1.00 95.88 92 ILE A O 1
ATOM 672 N N . THR A 1 93 ? 17.944 -2.321 -27.417 1.00 95.19 93 THR A N 1
ATOM 673 C CA . THR A 1 93 ? 17.160 -1.117 -27.157 1.00 95.19 93 THR A CA 1
ATOM 674 C C . THR A 1 93 ? 16.437 -1.181 -25.815 1.00 95.19 93 THR A C 1
ATOM 676 O O . THR A 1 93 ? 16.120 -2.261 -25.303 1.00 95.19 93 THR A O 1
ATOM 679 N N . LYS A 1 94 ? 16.084 -0.018 -25.258 1.00 94.31 94 LYS A N 1
ATOM 680 C CA . LYS A 1 94 ? 15.239 0.073 -24.054 1.00 94.31 94 LYS A CA 1
ATOM 681 C C . LYS A 1 94 ? 13.913 -0.679 -24.225 1.00 94.31 94 LYS A C 1
ATOM 683 O O . LYS A 1 94 ? 13.475 -1.343 -23.292 1.00 94.31 94 LYS A O 1
ATOM 688 N N . ALA A 1 95 ? 13.312 -0.662 -25.419 1.00 95.00 95 ALA A N 1
ATOM 689 C CA . ALA A 1 95 ? 12.090 -1.420 -25.698 1.00 95.00 95 ALA A CA 1
ATOM 690 C C . ALA A 1 95 ? 12.268 -2.944 -25.565 1.00 95.00 95 ALA A C 1
ATOM 692 O O . ALA A 1 95 ? 11.339 -3.625 -25.123 1.00 95.00 95 ALA A O 1
ATOM 693 N N . GLN A 1 96 ? 13.439 -3.489 -25.912 1.00 96.44 96 GLN A N 1
ATOM 694 C CA . GLN A 1 96 ? 13.727 -4.916 -25.728 1.00 96.44 96 GLN A CA 1
ATOM 695 C C . GLN A 1 96 ? 13.838 -5.269 -24.244 1.00 96.44 96 GLN A C 1
ATOM 697 O O . GLN A 1 96 ? 13.215 -6.233 -23.809 1.00 96.44 96 GLN A O 1
ATOM 702 N N . VAL A 1 97 ? 14.530 -4.446 -23.450 1.00 96.00 97 VAL A N 1
ATOM 703 C CA . VAL A 1 97 ? 14.597 -4.619 -21.988 1.00 96.00 97 VAL A CA 1
ATOM 704 C C . VAL A 1 97 ? 13.209 -4.534 -21.352 1.00 96.00 97 VAL A C 1
ATOM 706 O O . VAL A 1 97 ? 12.833 -5.408 -20.575 1.00 96.00 97 VAL A O 1
ATOM 709 N N . THR A 1 98 ? 12.409 -3.529 -21.720 1.00 95.19 98 THR A N 1
ATOM 710 C CA . THR A 1 98 ? 11.019 -3.396 -21.258 1.00 95.19 98 THR A CA 1
ATOM 711 C C . THR A 1 98 ? 10.186 -4.627 -21.615 1.00 95.19 98 THR A C 1
ATOM 713 O O . THR A 1 98 ? 9.400 -5.093 -20.796 1.00 95.19 98 THR A O 1
ATOM 716 N N . SER A 1 99 ? 10.358 -5.176 -22.820 1.00 96.25 99 SER A N 1
ATOM 717 C CA . SER A 1 99 ? 9.633 -6.376 -23.255 1.00 96.25 99 SER A CA 1
ATOM 718 C C . SER A 1 99 ? 10.046 -7.618 -22.466 1.00 96.25 99 SER A C 1
ATOM 720 O O . SER A 1 99 ? 9.178 -8.398 -22.090 1.00 96.25 99 SER A O 1
ATOM 722 N N . ALA A 1 100 ? 11.340 -7.777 -22.174 1.00 97.06 100 ALA A N 1
ATOM 723 C CA . ALA A 1 100 ? 11.844 -8.877 -21.358 1.00 97.06 100 ALA A CA 1
ATOM 724 C C . ALA A 1 100 ? 11.288 -8.820 -19.927 1.00 97.06 100 ALA A C 1
ATOM 726 O O . ALA A 1 100 ? 10.805 -9.827 -19.424 1.00 97.06 100 ALA A O 1
ATOM 727 N N . ILE A 1 101 ? 11.267 -7.638 -19.298 1.00 96.00 101 ILE A N 1
ATOM 728 C CA . ILE A 1 101 ? 10.692 -7.470 -17.952 1.00 96.00 101 ILE A CA 1
ATOM 729 C C . ILE A 1 101 ? 9.178 -7.724 -17.961 1.00 96.00 101 ILE A C 1
ATOM 731 O O . ILE A 1 101 ? 8.686 -8.430 -17.094 1.00 96.00 101 ILE A O 1
ATOM 735 N N . ASN A 1 102 ? 8.442 -7.228 -18.963 1.00 95.56 102 ASN A N 1
ATOM 736 C CA . ASN A 1 102 ? 6.996 -7.472 -19.099 1.00 95.56 102 ASN A CA 1
ATOM 737 C C . ASN A 1 102 ? 6.629 -8.935 -19.410 1.00 95.56 102 ASN A C 1
ATOM 739 O O . ASN A 1 102 ? 5.448 -9.281 -19.396 1.00 95.56 102 ASN A O 1
ATOM 743 N N . ALA A 1 103 ? 7.602 -9.791 -19.738 1.00 96.44 103 ALA A N 1
ATOM 744 C CA . ALA A 1 103 ? 7.368 -11.227 -19.849 1.00 96.44 103 ALA A CA 1
ATOM 745 C C . ALA A 1 103 ? 7.256 -11.902 -18.469 1.00 96.44 103 ALA A C 1
ATOM 747 O O . ALA A 1 103 ? 6.738 -13.017 -18.386 1.00 96.44 103 ALA A O 1
ATOM 748 N N . LEU A 1 104 ? 7.710 -11.232 -17.402 1.00 95.56 104 LEU A N 1
ATOM 749 C CA . LEU A 1 104 ? 7.546 -11.666 -16.020 1.00 95.56 104 LEU A CA 1
ATOM 750 C C . LEU A 1 104 ? 6.140 -11.273 -15.525 1.00 95.56 104 LEU A C 1
ATOM 752 O O . LEU A 1 104 ? 5.816 -10.085 -15.528 1.00 95.56 104 LEU A O 1
ATOM 756 N N . PRO A 1 105 ? 5.292 -12.226 -15.097 1.00 91.38 105 PRO A N 1
ATOM 757 C CA . PRO A 1 105 ? 3.912 -11.942 -14.685 1.00 91.38 105 PRO A CA 1
ATOM 758 C C . PRO A 1 105 ? 3.774 -10.931 -13.537 1.00 91.38 105 PRO A C 1
ATOM 760 O O . PRO A 1 105 ? 2.770 -10.221 -13.442 1.00 91.38 105 PRO A O 1
ATOM 763 N N . GLU A 1 106 ? 4.766 -10.877 -12.654 1.00 90.00 106 GLU A N 1
ATOM 764 C CA . GLU A 1 106 ? 4.762 -10.074 -11.434 1.00 90.00 106 GLU A CA 1
ATOM 765 C C . GLU A 1 106 ? 5.166 -8.617 -11.682 1.00 90.00 106 GLU A C 1
ATOM 767 O O . GLU A 1 106 ? 5.000 -7.788 -10.787 1.00 90.00 106 GLU A O 1
ATOM 772 N N . PHE A 1 107 ? 5.678 -8.287 -12.873 1.00 91.06 107 PHE A N 1
ATOM 773 C CA . PHE A 1 107 ? 6.276 -6.986 -13.155 1.00 91.06 107 PHE A CA 1
ATOM 774 C C . PHE A 1 107 ? 5.658 -6.312 -14.371 1.00 91.06 107 PHE A C 1
ATOM 776 O O . PHE A 1 107 ? 5.353 -6.929 -15.388 1.00 91.06 107 PHE A O 1
ATOM 783 N N . THR A 1 108 ? 5.542 -4.993 -14.276 1.00 89.38 108 THR A N 1
ATOM 784 C CA . THR A 1 108 ? 5.191 -4.130 -15.397 1.00 89.38 108 THR A CA 1
ATOM 785 C C . THR A 1 108 ? 6.310 -3.124 -15.606 1.00 89.38 108 THR A C 1
ATOM 787 O O . THR A 1 108 ? 6.715 -2.428 -14.679 1.00 89.38 108 THR A O 1
ATOM 790 N N . ALA A 1 109 ? 6.791 -3.014 -16.837 1.00 91.00 109 ALA A N 1
ATOM 791 C CA . ALA A 1 109 ? 7.748 -2.013 -17.273 1.00 91.00 109 ALA A CA 1
ATOM 792 C C . ALA A 1 109 ? 7.150 -1.168 -18.401 1.00 91.00 109 ALA A C 1
ATOM 794 O O . ALA A 1 109 ? 6.448 -1.673 -19.283 1.00 91.00 109 ALA A O 1
ATOM 795 N N . GLN A 1 110 ? 7.469 0.121 -18.426 1.00 88.31 110 GLN A N 1
ATOM 796 C CA . GLN A 1 110 ? 7.112 1.008 -19.535 1.00 88.31 110 GLN A CA 1
ATOM 797 C C . GLN A 1 110 ? 8.349 1.747 -20.016 1.00 88.31 110 GLN A C 1
ATOM 799 O O . GLN A 1 110 ? 9.249 2.004 -19.233 1.00 88.31 110 GLN A O 1
ATOM 804 N N . VAL A 1 111 ? 8.404 2.092 -21.301 1.00 88.19 111 VAL A N 1
ATOM 805 C CA . VAL A 1 111 ? 9.478 2.936 -21.832 1.00 88.19 111 VAL A CA 1
ATOM 806 C C . VAL A 1 111 ? 8.986 4.37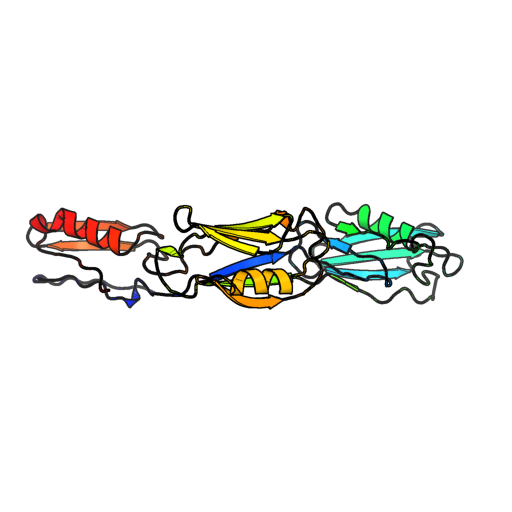2 -21.961 1.00 88.19 111 VAL A C 1
ATOM 808 O O . VAL A 1 111 ? 7.876 4.614 -22.445 1.00 88.19 111 VAL A O 1
ATOM 811 N N . GLY A 1 112 ? 9.809 5.325 -21.534 1.00 82.25 112 GLY A N 1
ATOM 812 C CA . GLY A 1 112 ? 9.536 6.750 -21.647 1.00 82.25 112 GLY A CA 1
ATOM 813 C C . GLY A 1 112 ? 9.277 7.176 -23.092 1.00 82.25 112 GLY A C 1
ATOM 814 O O . GLY A 1 112 ? 9.777 6.583 -24.056 1.00 82.25 112 GLY A O 1
ATOM 815 N N . ALA A 1 113 ? 8.468 8.223 -23.257 1.00 81.62 113 ALA A N 1
ATOM 816 C CA . ALA A 1 113 ? 8.088 8.724 -24.572 1.00 81.62 113 ALA A CA 1
ATOM 817 C C . ALA A 1 113 ? 9.329 9.101 -25.403 1.00 81.62 113 ALA A C 1
ATOM 819 O O . ALA A 1 113 ? 10.124 9.946 -25.006 1.00 81.62 113 ALA A O 1
ATOM 820 N N . GLY A 1 114 ? 9.477 8.481 -26.578 1.00 85.31 114 GLY A N 1
ATOM 821 C CA . GLY A 1 114 ? 10.597 8.732 -27.491 1.00 85.31 114 GLY A CA 1
ATOM 822 C C . GLY A 1 114 ? 11.882 7.952 -27.191 1.00 85.31 114 GLY A C 1
ATOM 823 O O . GLY A 1 114 ? 12.775 7.981 -28.029 1.00 85.31 114 GLY A O 1
ATOM 824 N N . ALA A 1 115 ? 11.954 7.205 -26.084 1.00 90.00 115 ALA A N 1
ATOM 825 C CA . ALA A 1 115 ? 13.160 6.482 -25.664 1.00 90.00 115 ALA A CA 1
ATOM 826 C C . ALA A 1 115 ? 13.209 5.012 -26.131 1.00 90.00 115 ALA A C 1
ATOM 828 O O . ALA A 1 115 ? 14.180 4.306 -25.884 1.00 90.00 115 ALA A O 1
ATOM 829 N N . ALA A 1 116 ? 12.169 4.521 -26.816 1.00 91.31 116 ALA A N 1
ATOM 830 C CA . ALA A 1 116 ? 12.030 3.106 -27.183 1.00 91.31 116 ALA A CA 1
ATOM 831 C C . ALA A 1 116 ? 13.215 2.539 -27.987 1.00 91.31 116 ALA A C 1
ATOM 833 O O . ALA A 1 116 ? 13.575 1.380 -27.800 1.00 91.31 116 ALA A O 1
ATOM 834 N N . LEU A 1 117 ? 13.805 3.351 -28.870 1.00 93.38 117 LEU A N 1
ATOM 835 C CA . LEU A 1 117 ? 14.928 2.963 -29.731 1.00 93.38 117 LEU A CA 1
ATOM 836 C C . LEU A 1 117 ? 16.294 3.345 -29.152 1.00 93.38 117 LEU A C 1
ATOM 838 O O . LEU A 1 117 ? 17.310 3.071 -29.788 1.00 93.38 117 LEU A O 1
ATOM 842 N N . ASP A 1 118 ? 16.332 3.987 -27.984 1.00 93.81 118 ASP A N 1
ATOM 843 C CA . ASP A 1 118 ? 17.599 4.319 -27.351 1.00 93.81 118 ASP A CA 1
ATOM 844 C C . ASP A 1 118 ? 18.321 3.033 -26.928 1.00 93.81 118 ASP A C 1
ATOM 846 O O . ASP A 1 118 ? 17.665 2.085 -26.474 1.00 93.81 118 ASP A O 1
ATOM 850 N N . PRO A 1 119 ? 19.661 3.005 -27.009 1.00 93.69 119 PRO A N 1
ATOM 851 C CA . PRO A 1 119 ? 20.460 1.925 -26.452 1.00 93.69 119 PRO A CA 1
ATOM 852 C C . PRO A 1 119 ? 20.154 1.703 -24.970 1.00 93.69 119 PRO A C 1
ATOM 854 O O . PRO A 1 119 ? 20.081 2.653 -24.185 1.00 93.69 119 PRO A O 1
ATOM 857 N N . ALA A 1 120 ? 20.009 0.441 -24.579 1.00 92.75 120 ALA A N 1
ATOM 858 C CA . ALA A 1 120 ? 19.804 0.057 -23.189 1.00 92.75 120 ALA A CA 1
ATOM 859 C C . ALA A 1 120 ? 21.109 0.009 -22.384 1.00 92.75 120 ALA A C 1
ATOM 861 O O . ALA A 1 120 ? 21.041 -0.083 -21.168 1.00 92.75 120 ALA A O 1
ATOM 862 N N . GLY A 1 121 ? 22.276 0.051 -23.027 1.00 91.50 121 GLY A N 1
ATOM 863 C CA . GLY A 1 121 ? 23.583 -0.098 -22.390 1.00 91.50 121 GLY A CA 1
ATOM 864 C C . GLY A 1 121 ? 24.583 -0.773 -23.322 1.00 91.50 121 GLY A C 1
ATOM 865 O O . GLY A 1 121 ? 24.378 -0.782 -24.532 1.00 91.50 121 GLY A O 1
ATOM 866 N N . ASP A 1 122 ? 25.654 -1.323 -22.748 1.00 94.62 122 ASP A N 1
ATOM 867 C CA . ASP A 1 122 ? 26.627 -2.163 -23.452 1.00 94.62 122 ASP A CA 1
ATOM 868 C C . ASP A 1 122 ? 26.598 -3.583 -22.871 1.00 94.62 122 ASP A C 1
ATOM 870 O O . ASP A 1 122 ? 27.186 -3.866 -21.826 1.00 94.62 122 ASP A O 1
ATOM 874 N N . PHE A 1 123 ? 25.887 -4.475 -23.555 1.00 96.31 123 PHE A N 1
ATOM 875 C CA . PHE A 1 123 ? 25.749 -5.892 -23.215 1.00 96.31 123 PHE A CA 1
ATOM 876 C C . PHE A 1 123 ? 26.692 -6.776 -24.048 1.00 96.31 123 PHE A C 1
ATOM 878 O O . PHE A 1 123 ? 26.426 -7.968 -24.236 1.00 96.31 123 PHE A O 1
ATOM 885 N N . THR A 1 124 ? 27.790 -6.225 -24.574 1.00 96.56 124 THR A N 1
ATOM 886 C CA . THR A 1 124 ? 28.810 -7.013 -25.281 1.00 96.56 124 THR A CA 1
ATOM 887 C C . THR A 1 124 ? 29.681 -7.820 -24.312 1.00 96.56 124 THR A C 1
ATOM 889 O O . THR A 1 124 ? 29.758 -7.542 -23.111 1.00 96.56 124 THR A O 1
ATOM 892 N N . LEU A 1 125 ? 30.384 -8.838 -24.821 1.00 94.62 125 LEU A N 1
ATOM 893 C CA . LEU A 1 125 ? 31.336 -9.604 -24.013 1.00 94.62 125 LEU A CA 1
ATOM 894 C C . LEU A 1 125 ? 32.506 -8.715 -23.557 1.00 94.62 125 LEU A C 1
ATOM 896 O O . LEU A 1 125 ? 33.341 -8.303 -24.362 1.00 94.62 125 LEU A O 1
ATOM 900 N N . GLY A 1 126 ? 32.596 -8.477 -22.246 1.00 92.12 126 GLY A N 1
ATOM 901 C CA . GLY A 1 126 ? 33.575 -7.556 -21.657 1.00 92.12 126 GLY A CA 1
ATOM 902 C C . GLY A 1 126 ? 33.157 -6.084 -21.721 1.00 92.12 126 GLY A C 1
ATOM 903 O O . GLY A 1 126 ? 33.939 -5.224 -21.310 1.00 92.12 126 GLY A O 1
ATOM 904 N N . GLY A 1 127 ? 31.945 -5.811 -22.212 1.00 92.25 127 GLY A N 1
ATOM 905 C CA . GLY A 1 127 ? 31.292 -4.515 -22.134 1.00 92.25 127 GLY A CA 1
ATOM 906 C C . GLY A 1 127 ? 30.924 -4.138 -20.701 1.00 92.25 127 GLY A C 1
ATOM 907 O O . GLY A 1 127 ? 31.168 -4.885 -19.748 1.00 92.25 127 GLY A O 1
ATOM 908 N N . SER A 1 128 ? 30.355 -2.947 -20.540 1.00 91.94 128 SER A N 1
ATOM 909 C CA . SER A 1 128 ? 29.854 -2.467 -19.247 1.00 91.94 128 SER A CA 1
ATOM 910 C C . SER A 1 128 ? 28.333 -2.341 -19.294 1.00 91.94 128 SER A C 1
ATOM 912 O O . SER A 1 128 ? 27.831 -1.290 -19.712 1.00 91.94 128 SER A O 1
ATOM 914 N N . PRO A 1 129 ? 27.599 -3.381 -18.848 1.00 90.88 129 PRO A N 1
ATOM 915 C CA . PRO A 1 129 ? 26.158 -3.305 -18.706 1.00 90.88 129 PRO A CA 1
ATOM 916 C C . PRO A 1 129 ? 25.756 -2.120 -17.821 1.00 90.88 129 PRO A C 1
ATOM 918 O O . PRO A 1 129 ? 26.570 -1.610 -17.039 1.00 90.88 129 PRO A O 1
ATOM 921 N N . PRO A 1 130 ? 24.499 -1.676 -17.918 1.00 89.31 130 PRO A N 1
ATOM 922 C CA . PRO A 1 130 ? 23.987 -0.625 -17.057 1.00 89.31 130 PRO A CA 1
ATOM 923 C C . PRO A 1 130 ? 24.166 -0.931 -15.574 1.00 89.31 130 PRO A C 1
ATOM 925 O O . PRO A 1 130 ? 24.186 -2.085 -15.152 1.00 89.31 130 PRO A O 1
ATOM 928 N N . GLY A 1 131 ? 24.241 0.128 -14.769 1.00 90.12 131 GLY A N 1
ATOM 929 C CA . GLY A 1 131 ? 24.220 -0.023 -13.320 1.00 90.12 131 GLY A CA 1
ATOM 930 C C . GLY A 1 131 ? 22.922 -0.682 -12.850 1.00 90.12 131 GLY A C 1
ATOM 931 O O . GLY A 1 131 ? 21.852 -0.429 -13.405 1.00 90.12 131 GLY A O 1
ATOM 932 N N . ASN A 1 132 ? 23.034 -1.504 -11.807 1.00 91.69 132 ASN A N 1
ATOM 933 C CA . ASN A 1 132 ? 21.884 -2.125 -11.160 1.00 91.69 132 ASN A CA 1
ATOM 934 C C . ASN A 1 132 ? 20.886 -1.065 -10.680 1.00 91.69 132 ASN A C 1
ATOM 936 O O . ASN A 1 132 ? 21.265 0.052 -10.313 1.00 91.69 132 ASN A O 1
ATOM 940 N N . ALA A 1 133 ? 19.617 -1.450 -10.634 1.00 91.12 133 ALA A N 1
ATOM 941 C CA . ALA A 1 133 ? 18.543 -0.637 -10.086 1.00 91.12 133 ALA A CA 1
ATOM 942 C C . ALA A 1 133 ? 17.862 -1.360 -8.922 1.00 91.12 133 ALA A C 1
ATOM 944 O O . ALA A 1 133 ? 18.022 -2.565 -8.743 1.00 91.12 133 ALA A O 1
ATOM 945 N N . THR A 1 134 ? 17.083 -0.625 -8.137 1.00 89.94 134 THR A N 1
ATOM 946 C CA . THR A 1 134 ? 16.296 -1.192 -7.040 1.00 89.94 134 THR A CA 1
ATOM 947 C C . THR A 1 134 ? 14.893 -0.617 -7.099 1.00 89.94 134 THR A C 1
ATOM 949 O O . THR A 1 134 ? 14.726 0.599 -7.186 1.00 89.94 134 THR A O 1
ATOM 952 N N . LEU A 1 135 ? 13.899 -1.496 -7.066 1.00 88.44 135 LEU A N 1
ATOM 953 C CA . LEU A 1 135 ? 12.516 -1.148 -6.799 1.00 88.44 135 LEU A CA 1
ATOM 954 C C . LEU A 1 135 ? 12.388 -1.009 -5.291 1.00 88.44 135 LEU A C 1
ATOM 956 O O . LEU A 1 135 ? 12.720 -1.932 -4.547 1.00 88.44 135 LEU A O 1
ATOM 960 N N . THR A 1 136 ? 11.944 0.156 -4.850 1.00 84.19 136 THR A N 1
ATOM 961 C CA . THR A 1 136 ? 11.799 0.466 -3.433 1.00 84.19 136 THR A CA 1
ATOM 962 C C . THR A 1 136 ? 10.342 0.385 -3.024 1.00 84.19 136 THR A C 1
ATOM 964 O O . THR A 1 136 ? 9.452 0.751 -3.797 1.00 84.19 136 THR A O 1
ATOM 967 N N . GLU A 1 137 ? 10.129 -0.050 -1.790 1.00 81.69 137 GLU A N 1
ATOM 968 C CA . GLU A 1 137 ? 8.854 0.043 -1.092 1.00 81.69 137 GLU A CA 1
ATOM 969 C C . GLU A 1 137 ? 8.407 1.502 -0.957 1.00 81.69 137 GLU A C 1
ATOM 971 O O . GLU A 1 137 ? 9.219 2.436 -0.931 1.00 81.69 137 GLU A O 1
ATOM 976 N N . SER A 1 138 ? 7.096 1.704 -0.921 1.00 83.81 138 SER A N 1
ATOM 977 C CA . SER A 1 138 ? 6.497 2.962 -0.498 1.00 83.81 138 SER A CA 1
ATOM 978 C C . SER A 1 138 ? 5.364 2.646 0.463 1.00 83.81 138 SER A C 1
ATOM 980 O O . SER A 1 138 ? 4.574 1.746 0.192 1.00 83.81 138 SER A O 1
ATOM 982 N N . ALA A 1 139 ? 5.287 3.379 1.564 1.00 87.88 139 ALA A N 1
ATOM 983 C CA . ALA A 1 139 ? 4.266 3.177 2.579 1.00 87.88 139 ALA A CA 1
ATOM 984 C C . ALA A 1 139 ? 3.847 4.503 3.216 1.00 87.88 139 ALA A C 1
ATOM 986 O O . ALA A 1 139 ? 4.607 5.479 3.226 1.00 87.88 139 ALA A O 1
ATOM 987 N N . ILE A 1 140 ? 2.629 4.527 3.756 1.00 92.00 140 ILE A N 1
ATOM 988 C CA . ILE A 1 140 ? 2.103 5.624 4.573 1.00 92.00 140 ILE A CA 1
ATOM 989 C C . ILE A 1 140 ? 1.602 5.038 5.888 1.00 92.00 140 ILE A C 1
ATOM 991 O O . ILE A 1 140 ? 0.658 4.248 5.889 1.00 92.00 140 ILE A O 1
ATOM 995 N N . ASP A 1 141 ? 2.194 5.469 6.998 1.00 93.88 141 ASP A N 1
ATOM 996 C CA . ASP A 1 141 ? 1.715 5.136 8.337 1.00 93.88 141 ASP A CA 1
ATOM 997 C C . ASP A 1 141 ? 0.746 6.209 8.826 1.00 93.88 141 ASP A C 1
ATOM 999 O O . ASP A 1 141 ? 1.084 7.393 8.921 1.00 93.88 141 ASP A O 1
ATOM 1003 N N . ILE A 1 142 ? -0.461 5.780 9.168 1.00 96.50 142 ILE A N 1
ATOM 1004 C CA . ILE A 1 142 ? -1.585 6.619 9.570 1.00 96.50 142 ILE A CA 1
ATOM 1005 C C . ILE A 1 142 ? -1.908 6.321 11.031 1.00 96.50 142 ILE A C 1
ATOM 1007 O O . ILE A 1 142 ? -2.061 5.162 11.421 1.00 96.50 142 ILE A O 1
ATOM 1011 N N . GLU A 1 143 ? -2.060 7.367 11.833 1.00 96.12 143 GLU A N 1
ATOM 1012 C CA . GLU A 1 143 ? -2.465 7.289 13.233 1.00 96.12 143 GLU A CA 1
ATOM 1013 C C . GLU A 1 143 ? -3.732 8.120 13.455 1.00 96.12 143 GLU A C 1
ATOM 1015 O O . GLU A 1 143 ? -3.869 9.220 12.927 1.00 96.12 143 GLU A O 1
ATOM 1020 N N . ALA A 1 144 ? -4.679 7.593 14.227 1.00 96.12 144 ALA A N 1
ATOM 1021 C CA . ALA A 1 144 ? -5.814 8.370 14.701 1.00 96.12 144 ALA A CA 1
ATOM 1022 C C . ALA A 1 144 ? -5.354 9.362 15.776 1.00 96.12 144 ALA A C 1
ATOM 1024 O O . ALA A 1 144 ? -4.715 8.966 16.750 1.00 96.12 144 ALA A O 1
ATOM 1025 N N . ASP A 1 145 ? -5.768 10.621 15.666 1.00 93.94 145 ASP A N 1
ATOM 1026 C CA . ASP A 1 145 ? -5.351 11.697 16.577 1.00 93.94 145 ASP A CA 1
ATOM 1027 C C . ASP A 1 145 ? -5.877 11.514 18.008 1.00 93.94 145 ASP A C 1
ATOM 1029 O O . ASP A 1 145 ? -5.359 12.090 18.969 1.00 93.94 145 ASP A O 1
ATOM 1033 N N . LEU A 1 146 ? -6.937 10.717 18.160 1.00 90.81 146 LEU A N 1
ATOM 1034 C CA . LEU A 1 146 ? -7.556 10.403 19.438 1.00 90.81 146 LEU A CA 1
ATOM 1035 C C . LEU A 1 146 ? -7.645 8.885 19.636 1.00 90.81 146 LEU A C 1
ATOM 1037 O O . LEU A 1 146 ? -7.967 8.148 18.701 1.00 90.81 146 LEU A O 1
ATOM 1041 N N . PRO A 1 147 ? -7.438 8.390 20.869 1.00 88.38 147 PRO A N 1
ATOM 1042 C CA . PRO A 1 147 ? -7.711 7.001 21.184 1.00 88.38 147 PRO A CA 1
ATOM 1043 C C . PRO A 1 147 ? -9.222 6.746 21.242 1.00 88.38 147 PRO A C 1
ATOM 1045 O O . PRO A 1 147 ? -10.027 7.645 21.502 1.00 88.38 147 PRO A O 1
ATOM 1048 N N . GLY A 1 148 ? -9.615 5.486 21.091 1.00 86.50 148 GLY A N 1
ATOM 1049 C CA . GLY A 1 148 ? -10.953 5.021 21.430 1.00 86.50 148 GLY A CA 1
ATOM 1050 C C . GLY A 1 148 ? -11.574 4.050 20.434 1.00 86.50 148 GLY A C 1
ATOM 1051 O O . GLY A 1 148 ? -11.155 3.881 19.289 1.00 86.50 148 GLY A O 1
ATOM 1052 N N . LEU A 1 149 ? -12.684 3.457 20.881 1.00 87.19 149 LEU A N 1
ATOM 1053 C CA . LEU A 1 149 ? -13.456 2.449 20.149 1.00 87.19 149 LEU A CA 1
ATOM 1054 C C . LEU A 1 149 ? -13.922 2.903 18.760 1.00 87.19 149 LEU A C 1
ATOM 1056 O O . LEU A 1 149 ? -14.126 2.066 17.875 1.00 87.19 149 LEU A O 1
ATOM 1060 N N . SER A 1 150 ? -14.119 4.209 18.574 1.00 89.06 150 SER A N 1
ATOM 1061 C CA . SER A 1 150 ? -14.532 4.798 17.299 1.00 89.06 150 SER A CA 1
ATOM 1062 C C . SER A 1 150 ? -13.485 4.616 16.204 1.00 89.06 150 SER A C 1
ATOM 1064 O O . SER A 1 150 ? -13.865 4.550 15.041 1.00 89.06 150 SER A O 1
ATOM 1066 N N . PHE A 1 151 ? -12.212 4.463 16.573 1.00 93.50 151 PHE A N 1
ATOM 1067 C CA . PHE A 1 151 ? -11.089 4.328 15.645 1.00 93.50 151 PHE A CA 1
ATOM 1068 C C . PHE A 1 151 ? -10.600 2.883 15.493 1.00 93.50 151 PHE A C 1
ATOM 1070 O O . PHE A 1 151 ? -9.691 2.629 14.715 1.00 93.50 151 PHE A O 1
ATOM 1077 N N . ASN A 1 152 ? -11.225 1.919 16.180 1.00 91.62 152 ASN A N 1
ATOM 1078 C CA . ASN A 1 152 ? -11.014 0.495 15.911 1.00 91.62 152 ASN A CA 1
ATOM 1079 C C . ASN A 1 152 ? -11.722 0.064 14.626 1.00 91.62 152 ASN A C 1
ATOM 1081 O O . ASN A 1 152 ? -12.912 0.358 14.468 1.00 91.62 152 ASN A O 1
ATOM 1085 N N . GLN A 1 153 ? -11.043 -0.747 13.820 1.00 93.12 153 GLN A N 1
ATOM 1086 C CA . GLN A 1 153 ? -11.520 -1.348 12.576 1.00 93.12 153 GLN A CA 1
ATOM 1087 C C . GLN A 1 153 ? -11.992 -0.287 11.583 1.00 93.12 153 GLN A C 1
ATOM 1089 O O . GLN A 1 153 ? -13.074 -0.402 11.013 1.00 93.12 153 GLN A O 1
ATOM 1094 N N . VAL A 1 154 ? -11.217 0.787 11.449 1.00 96.50 154 VAL A N 1
ATOM 1095 C CA . VAL A 1 154 ? -11.426 1.763 10.385 1.00 96.50 154 VAL A CA 1
ATOM 1096 C C . VAL A 1 154 ? -10.817 1.196 9.117 1.00 96.50 154 VAL A C 1
ATOM 1098 O O . VAL A 1 154 ? -9.613 0.951 9.081 1.00 96.50 154 VAL A O 1
ATOM 1101 N N . ASP A 1 155 ? -11.653 1.003 8.101 1.00 96.44 155 ASP A N 1
ATOM 1102 C CA . ASP A 1 155 ? -11.214 0.663 6.752 1.00 96.44 155 ASP A CA 1
ATOM 1103 C C . ASP A 1 155 ? -10.619 1.907 6.096 1.00 96.44 155 ASP A C 1
ATOM 1105 O O . ASP A 1 155 ? -11.261 2.960 6.045 1.00 96.44 155 ASP A O 1
ATOM 1109 N N . ILE A 1 156 ? -9.416 1.787 5.559 1.00 96.00 156 ILE A N 1
ATOM 1110 C CA . ILE A 1 156 ? -8.747 2.843 4.809 1.00 96.00 156 ILE A CA 1
ATOM 1111 C C . ILE A 1 156 ? -8.704 2.411 3.353 1.00 96.00 156 ILE A C 1
ATOM 1113 O O . ILE A 1 156 ? -8.189 1.341 3.040 1.00 96.00 156 ILE A O 1
ATOM 1117 N N . VAL A 1 157 ? -9.276 3.233 2.477 1.00 92.62 157 VAL A N 1
ATOM 1118 C CA . VAL A 1 157 ? -9.443 2.905 1.059 1.00 92.62 157 VAL A CA 1
ATOM 1119 C C . VAL A 1 157 ? -8.870 4.023 0.209 1.00 92.62 157 VAL A C 1
ATOM 1121 O O . VAL A 1 157 ? -9.273 5.183 0.350 1.00 92.62 157 VAL A O 1
ATOM 1124 N N . LEU A 1 158 ? -7.972 3.661 -0.704 1.00 91.62 158 LEU A N 1
ATOM 1125 C CA . LEU A 1 158 ? -7.477 4.548 -1.747 1.00 91.62 158 LEU A CA 1
ATOM 1126 C C . LEU A 1 158 ? -8.371 4.464 -2.991 1.00 91.62 158 LEU A C 1
ATOM 1128 O O . LEU A 1 158 ? -8.770 3.384 -3.414 1.00 91.62 158 LEU A O 1
ATOM 1132 N N . GLN A 1 159 ? -8.683 5.597 -3.616 1.00 90.88 159 GLN A N 1
ATOM 1133 C CA . GLN A 1 159 ? -9.447 5.631 -4.864 1.00 90.88 159 GLN A CA 1
ATOM 1134 C C . GLN A 1 159 ? -9.000 6.765 -5.786 1.00 90.88 159 GLN A C 1
ATOM 1136 O O . GLN A 1 159 ? -8.588 7.836 -5.347 1.00 90.88 159 GLN A O 1
ATOM 1141 N N . THR A 1 160 ? -9.154 6.571 -7.093 1.00 90.44 160 THR A N 1
ATOM 1142 C CA . THR A 1 160 ? -8.912 7.638 -8.070 1.00 90.44 160 THR A CA 1
ATOM 1143 C C . THR A 1 160 ? -10.079 8.623 -8.124 1.00 90.44 160 THR A C 1
ATOM 1145 O O . THR A 1 160 ? -11.241 8.208 -8.143 1.00 90.44 160 THR A O 1
ATOM 1148 N N . GLY A 1 161 ? -9.793 9.912 -8.277 1.00 91.19 161 GLY A N 1
ATOM 1149 C CA . GLY A 1 161 ? -10.796 10.947 -8.511 1.00 91.19 161 GLY A CA 1
ATOM 1150 C C . GLY A 1 161 ? -10.250 12.168 -9.245 1.00 91.19 161 GLY A C 1
ATOM 1151 O O . GLY A 1 161 ? -9.127 12.182 -9.738 1.00 91.19 161 GLY A O 1
ATOM 1152 N N . ALA A 1 162 ? -11.088 13.201 -9.353 1.00 91.31 162 ALA A N 1
ATOM 1153 C CA . ALA A 1 162 ? -10.748 14.439 -10.060 1.00 91.31 162 ALA A CA 1
ATOM 1154 C C . ALA A 1 162 ? -9.944 15.439 -9.208 1.00 91.31 162 ALA A C 1
ATOM 1156 O O . ALA A 1 162 ? -9.448 16.426 -9.744 1.00 91.31 162 ALA A O 1
ATOM 1157 N N . ALA A 1 163 ? -9.869 15.216 -7.895 1.00 94.19 163 ALA A N 1
ATOM 1158 C CA . ALA A 1 163 ? -9.131 16.043 -6.952 1.00 94.19 163 ALA A CA 1
ATOM 1159 C C . ALA A 1 163 ? -8.670 15.197 -5.762 1.00 94.19 163 ALA A C 1
ATOM 1161 O O . ALA A 1 163 ? -9.391 14.293 -5.332 1.00 94.19 163 ALA A O 1
ATOM 1162 N N . THR A 1 164 ? -7.500 15.535 -5.232 1.00 95.25 164 THR A N 1
ATOM 1163 C CA . THR A 1 164 ? -6.923 14.932 -4.031 1.00 95.25 164 THR A CA 1
ATOM 1164 C C . THR A 1 164 ? -7.715 15.335 -2.790 1.00 95.25 164 THR A C 1
ATOM 1166 O O . THR A 1 164 ? -8.116 16.494 -2.649 1.00 95.25 164 THR A O 1
ATOM 1169 N N . GLY A 1 165 ? -7.939 14.401 -1.871 1.00 96.44 165 GLY A N 1
ATOM 1170 C CA . GLY A 1 165 ? -8.580 14.690 -0.588 1.00 96.44 165 GLY A CA 1
ATOM 1171 C C . GLY A 1 165 ? -8.851 13.435 0.231 1.00 96.44 165 GLY A C 1
ATOM 1172 O O . GL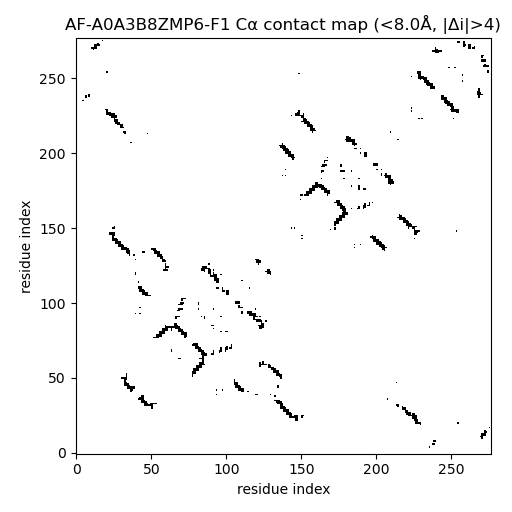Y A 1 165 ? -8.988 12.353 -0.331 1.00 96.44 165 GLY A O 1
ATOM 1173 N N . ALA A 1 166 ? -8.979 13.575 1.548 1.00 97.50 166 ALA A N 1
ATOM 1174 C CA 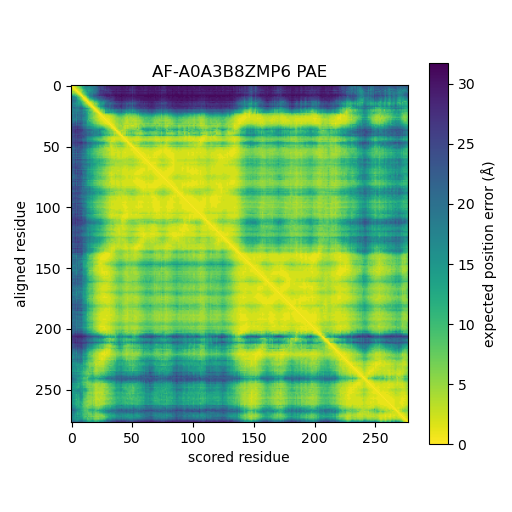. ALA A 1 166 ? -9.383 12.488 2.433 1.00 97.50 166 ALA A CA 1
ATOM 1175 C C . ALA A 1 166 ? -10.654 12.857 3.210 1.00 97.50 166 ALA A C 1
ATOM 1177 O O . ALA A 1 166 ? -10.889 14.021 3.538 1.00 97.50 166 ALA A O 1
ATOM 1178 N N . ALA A 1 167 ? -11.498 11.864 3.478 1.00 97.06 167 ALA A N 1
ATOM 1179 C CA . ALA A 1 167 ? -12.725 12.039 4.245 1.00 97.06 167 ALA A CA 1
ATOM 1180 C C . ALA A 1 167 ? -13.004 10.813 5.116 1.00 97.06 167 ALA A C 1
ATOM 1182 O O . ALA A 1 167 ? -13.048 9.686 4.613 1.00 97.06 167 ALA A O 1
ATOM 1183 N N . TYR A 1 168 ? -13.235 11.042 6.410 1.00 96.69 168 TYR A N 1
ATOM 1184 C CA . TYR A 1 168 ? -13.615 9.994 7.350 1.00 96.69 168 TYR A CA 1
ATOM 1185 C C . TYR A 1 168 ? -15.133 9.931 7.547 1.00 96.69 168 TYR A C 1
ATOM 1187 O O . TYR A 1 168 ? -15.769 10.881 8.006 1.00 96.69 168 TYR A O 1
ATOM 1195 N N . ASP A 1 169 ? -15.720 8.779 7.231 1.00 95.69 169 ASP A N 1
ATOM 1196 C CA . ASP A 1 169 ? -17.099 8.445 7.564 1.00 95.69 169 ASP A CA 1
ATOM 1197 C C . ASP A 1 169 ? -17.141 7.679 8.889 1.00 95.69 169 ASP A C 1
ATOM 1199 O O . ASP A 1 169 ? -16.910 6.468 8.953 1.00 95.69 169 ASP A O 1
ATOM 1203 N N . THR A 1 1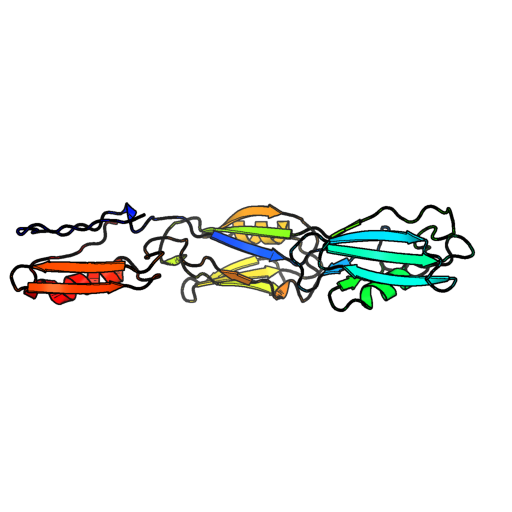70 ? -17.486 8.397 9.956 1.00 92.25 170 THR A N 1
ATOM 1204 C CA . THR A 1 170 ? -17.629 7.843 11.311 1.00 92.25 170 THR A CA 1
ATOM 1205 C C . THR A 1 170 ? -18.731 6.789 11.432 1.00 92.25 170 THR A C 1
ATOM 1207 O O . THR A 1 170 ? -18.656 5.931 12.311 1.00 92.25 170 THR A O 1
ATOM 1210 N N . SER A 1 171 ? -19.755 6.827 10.573 1.00 93.00 171 SER A N 1
ATOM 1211 C CA . SER A 1 171 ? -20.885 5.889 10.632 1.00 93.00 171 SER A CA 1
ATOM 1212 C C . SER A 1 171 ? -20.519 4.540 10.028 1.00 93.00 171 SER A C 1
ATOM 1214 O O . SER A 1 171 ? -20.920 3.503 10.553 1.00 93.00 171 SER A O 1
ATOM 1216 N N . ASN A 1 172 ? -19.740 4.561 8.946 1.00 93.31 172 ASN A N 1
ATOM 1217 C CA . ASN A 1 172 ? -19.271 3.358 8.260 1.00 93.31 172 ASN A CA 1
ATOM 1218 C C . ASN A 1 172 ? -17.856 2.929 8.672 1.00 93.31 172 ASN A C 1
ATOM 1220 O O . ASN A 1 172 ? -17.382 1.914 8.175 1.00 93.31 172 ASN A O 1
ATOM 1224 N N . LYS A 1 173 ? -17.195 3.682 9.564 1.00 95.06 173 LYS A N 1
ATOM 1225 C CA . LYS A 1 173 ? -15.790 3.489 9.955 1.00 95.06 173 LYS A CA 1
ATOM 1226 C C . LYS A 1 173 ? -14.878 3.356 8.738 1.00 95.06 173 LYS A C 1
ATOM 1228 O O . LYS A 1 173 ? -14.143 2.384 8.598 1.00 95.06 173 LYS A O 1
ATOM 1233 N N . ARG A 1 174 ? -14.946 4.342 7.845 1.00 96.06 174 ARG A N 1
ATOM 1234 C CA . ARG A 1 174 ? -14.180 4.328 6.597 1.00 96.06 174 ARG A CA 1
ATOM 1235 C C . ARG A 1 174 ? -13.480 5.649 6.340 1.00 96.06 174 ARG A C 1
ATOM 1237 O O . ARG A 1 174 ? -14.147 6.670 6.189 1.00 96.06 174 ARG A O 1
ATOM 1244 N N . LEU A 1 175 ? -12.158 5.621 6.235 1.00 97.12 175 LEU A N 1
ATOM 1245 C CA . LEU A 1 175 ? -11.351 6.721 5.719 1.00 97.12 175 LEU A CA 1
ATOM 1246 C C . LEU A 1 175 ? -11.173 6.519 4.212 1.00 97.12 175 LEU A C 1
ATOM 1248 O O . LEU A 1 175 ? -10.492 5.597 3.772 1.00 97.12 175 LEU A O 1
ATOM 1252 N N . THR A 1 176 ? -11.823 7.360 3.412 1.00 95.94 176 THR A N 1
ATOM 1253 C CA . THR A 1 176 ? -11.680 7.334 1.950 1.00 95.94 176 THR A CA 1
ATOM 1254 C C . THR A 1 176 ? -10.678 8.391 1.525 1.00 95.94 176 THR A C 1
ATOM 1256 O O . THR A 1 176 ? -10.887 9.577 1.783 1.00 95.94 176 THR A O 1
ATOM 1259 N N . ILE A 1 177 ? -9.624 7.968 0.840 1.00 95.75 177 ILE A N 1
ATOM 1260 C CA . ILE A 1 177 ? -8.565 8.824 0.315 1.00 95.75 177 ILE A CA 1
ATOM 1261 C C . ILE A 1 177 ? -8.695 8.839 -1.204 1.00 95.75 177 ILE A C 1
ATOM 1263 O O . ILE A 1 177 ? -8.637 7.807 -1.865 1.00 95.75 177 ILE A O 1
ATOM 1267 N N . THR A 1 178 ? -8.899 10.022 -1.764 1.00 94.25 178 THR A N 1
ATOM 1268 C CA . THR A 1 178 ? -9.012 10.247 -3.202 1.00 94.25 178 THR A CA 1
ATOM 1269 C C . THR A 1 178 ? -7.720 10.868 -3.718 1.00 94.25 178 THR A C 1
ATOM 1271 O O . THR A 1 178 ? -7.240 11.829 -3.122 1.00 94.25 178 THR A O 1
ATOM 1274 N N . TYR A 1 179 ? -7.188 10.353 -4.826 1.00 92.19 179 TYR A N 1
ATOM 1275 C CA . TYR A 1 179 ? -6.001 10.886 -5.505 1.00 92.19 179 TYR A CA 1
ATOM 1276 C C . TYR A 1 179 ? -6.237 11.064 -7.012 1.00 92.19 179 TYR A C 1
ATOM 1278 O O . TYR A 1 179 ? -7.107 10.424 -7.612 1.00 92.19 179 TYR A O 1
ATOM 1286 N N . VAL A 1 180 ? -5.450 11.928 -7.643 1.00 90.94 180 VAL A N 1
ATOM 1287 C CA . VAL A 1 180 ? -5.428 12.178 -9.085 1.00 90.94 180 VAL A CA 1
ATOM 1288 C C . VAL A 1 180 ? -4.310 11.353 -9.719 1.00 90.94 180 VAL A C 1
ATOM 1290 O O . VAL A 1 180 ? -3.127 11.684 -9.631 1.00 90.94 180 VAL A O 1
ATOM 1293 N N . ALA A 1 181 ? -4.692 10.270 -10.397 1.00 87.12 181 ALA A N 1
ATOM 1294 C CA . ALA A 1 181 ? -3.744 9.360 -11.033 1.00 87.12 181 ALA A CA 1
ATOM 1295 C C . ALA A 1 181 ? -2.828 10.079 -12.037 1.00 87.12 181 ALA A C 1
ATOM 1297 O O . ALA A 1 181 ? -3.280 10.866 -12.873 1.00 87.12 181 ALA A O 1
ATOM 1298 N N . GLY A 1 182 ? -1.531 9.784 -11.968 1.00 81.69 182 GLY A N 1
ATOM 1299 C CA . GLY A 1 182 ? -0.526 10.384 -12.846 1.00 81.69 182 GLY A CA 1
ATOM 1300 C C . GLY A 1 182 ? -0.104 11.800 -12.459 1.00 81.69 182 GLY A C 1
ATOM 1301 O O . GLY A 1 182 ? 0.751 12.362 -13.139 1.00 81.69 182 GLY A O 1
ATOM 1302 N N . THR A 1 183 ? -0.692 12.372 -11.405 1.00 86.06 183 THR A N 1
ATOM 1303 C CA . THR A 1 183 ? -0.374 13.721 -10.919 1.00 86.06 183 THR A CA 1
ATOM 1304 C C . THR A 1 183 ? 0.112 13.674 -9.482 1.00 86.06 183 THR A C 1
ATOM 1306 O O . THR A 1 183 ? 1.207 14.157 -9.216 1.00 86.06 183 THR A O 1
ATOM 1309 N N . ASP A 1 184 ? -0.671 13.052 -8.603 1.00 89.00 184 ASP A N 1
ATOM 1310 C CA . ASP A 1 184 ? -0.392 13.043 -7.172 1.00 89.00 184 ASP A CA 1
ATOM 1311 C C . ASP A 1 184 ? 0.704 12.039 -6.820 1.00 89.00 184 ASP A C 1
ATOM 1313 O O . ASP A 1 184 ? 0.821 10.971 -7.435 1.00 89.00 184 ASP A O 1
ATOM 1317 N N . ASP A 1 185 ? 1.481 12.357 -5.796 1.00 86.62 185 ASP A N 1
ATOM 1318 C CA . ASP A 1 185 ? 2.429 11.446 -5.165 1.00 86.62 185 ASP A CA 1
ATOM 1319 C C . ASP A 1 185 ? 2.034 11.089 -3.717 1.00 86.62 185 ASP A C 1
ATOM 1321 O O . ASP A 1 185 ? 0.968 11.449 -3.208 1.00 86.62 185 ASP A O 1
ATOM 1325 N N . ILE A 1 186 ? 2.893 10.316 -3.048 1.00 87.81 186 ILE A N 1
ATOM 1326 C CA . ILE A 1 186 ? 2.711 9.913 -1.644 1.00 87.81 186 ILE A CA 1
ATOM 1327 C C . ILE A 1 186 ? 2.612 11.128 -0.707 1.00 87.81 186 ILE A C 1
ATOM 1329 O O . ILE A 1 186 ? 1.870 11.075 0.274 1.00 87.81 186 ILE A O 1
ATOM 1333 N N . ALA A 1 187 ? 3.321 12.224 -0.991 1.00 89.25 187 ALA A N 1
ATOM 1334 C CA . ALA A 1 187 ? 3.294 13.421 -0.157 1.00 89.25 187 ALA A CA 1
ATOM 1335 C C . ALA A 1 187 ? 1.983 14.201 -0.327 1.00 89.25 187 ALA A C 1
ATOM 1337 O O . ALA A 1 187 ? 1.461 14.733 0.657 1.00 89.25 187 ALA A O 1
ATOM 1338 N N . ASP A 1 188 ? 1.417 14.228 -1.535 1.00 92.62 188 ASP A N 1
ATOM 1339 C CA . ASP A 1 188 ? 0.089 14.802 -1.783 1.00 92.62 188 ASP A CA 1
ATOM 1340 C C . ASP A 1 188 ? -1.000 14.031 -1.022 1.00 92.62 188 ASP A C 1
ATOM 1342 O O . ASP A 1 188 ? -1.862 14.632 -0.373 1.00 92.62 188 ASP A O 1
ATOM 1346 N N . ILE A 1 189 ? -0.928 12.696 -1.032 1.00 93.19 189 ILE A N 1
ATOM 1347 C CA . ILE A 1 189 ? -1.844 11.838 -0.269 1.00 93.19 189 ILE A CA 1
ATOM 1348 C C . ILE A 1 189 ? -1.666 12.035 1.234 1.00 93.19 189 ILE A C 1
ATOM 1350 O O 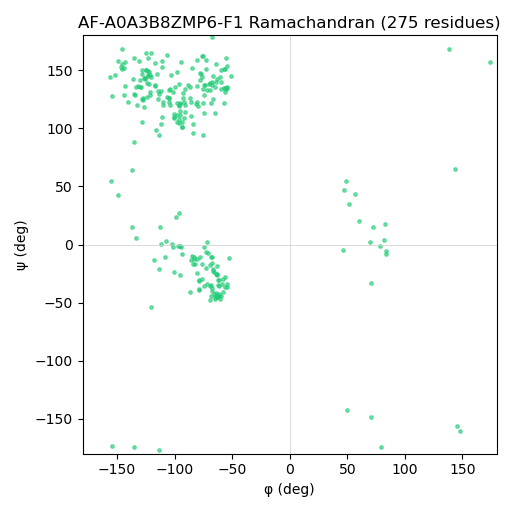. ILE A 1 189 ? -2.659 12.192 1.947 1.00 93.19 189 ILE A O 1
ATOM 1354 N N . ALA A 1 190 ? -0.424 12.067 1.720 1.00 94.00 190 ALA A N 1
ATOM 1355 C CA . ALA A 1 190 ? -0.152 12.298 3.132 1.00 94.00 190 ALA A CA 1
ATOM 1356 C C . ALA A 1 190 ? -0.712 13.650 3.594 1.00 94.00 190 ALA A C 1
ATOM 1358 O O . ALA A 1 190 ? -1.426 13.722 4.592 1.00 94.00 190 ALA A O 1
ATOM 1359 N N . SER A 1 191 ? -0.506 14.697 2.791 1.00 95.12 191 SER A N 1
ATOM 1360 C CA . SER A 1 191 ? -1.058 16.031 3.047 1.00 95.12 191 SER A CA 1
ATOM 1361 C C . SER A 1 191 ? -2.589 16.040 3.071 1.00 95.12 191 SER A C 1
ATOM 1363 O O . SER A 1 191 ? -3.194 16.786 3.840 1.00 95.12 191 SER A O 1
ATOM 1365 N N . ALA A 1 192 ? -3.239 15.225 2.235 1.00 96.62 192 ALA A N 1
ATOM 1366 C CA . ALA A 1 192 ? -4.692 15.095 2.230 1.00 96.62 192 ALA A CA 1
ATOM 1367 C C . ALA A 1 192 ? -5.230 14.406 3.494 1.00 96.62 192 ALA A C 1
ATOM 1369 O O . ALA A 1 192 ? -6.301 14.788 3.966 1.00 96.62 192 ALA A O 1
ATOM 1370 N N . ILE A 1 193 ? -4.501 13.428 4.042 1.00 97.12 193 ILE A N 1
ATOM 1371 C CA . ILE A 1 193 ? -4.830 12.763 5.314 1.00 97.12 193 ILE A CA 1
ATOM 1372 C C . ILE A 1 193 ? -4.631 13.731 6.486 1.00 97.12 193 ILE A C 1
ATOM 1374 O O . ILE A 1 193 ? -5.559 13.907 7.270 1.00 97.12 193 ILE A O 1
ATOM 1378 N N . ASP A 1 194 ? -3.495 14.433 6.548 1.00 97.44 194 ASP A N 1
ATOM 1379 C CA . ASP A 1 194 ? -3.187 15.426 7.598 1.00 97.44 194 ASP A CA 1
ATOM 1380 C C . ASP A 1 194 ? -4.147 16.627 7.609 1.00 97.44 194 ASP A C 1
ATOM 1382 O O . ASP A 1 194 ? -4.232 17.376 8.582 1.00 97.44 194 ASP A O 1
ATOM 1386 N N . ALA A 1 195 ? -4.870 16.853 6.511 1.00 96.75 195 ALA A N 1
ATOM 1387 C CA . ALA A 1 195 ? -5.918 17.865 6.445 1.00 96.75 195 ALA A CA 1
ATOM 1388 C C . ALA A 1 195 ? -7.231 17.422 7.122 1.00 96.75 195 ALA A C 1
ATOM 1390 O O . ALA A 1 195 ? -8.137 18.248 7.285 1.00 96.75 195 ALA A O 1
ATOM 1391 N N . THR A 1 196 ? -7.362 16.144 7.493 1.00 95.94 196 THR A N 1
ATOM 1392 C CA . THR A 1 196 ? -8.482 15.649 8.304 1.00 95.94 196 THR A CA 1
ATOM 1393 C C . THR A 1 196 ? -8.305 16.044 9.770 1.00 95.94 196 THR A C 1
ATOM 1395 O O . THR A 1 196 ? -7.229 16.452 10.191 1.00 95.94 196 THR A O 1
ATOM 1398 N N . ALA A 1 197 ? -9.382 15.992 10.558 1.00 95.06 197 ALA A N 1
ATOM 1399 C CA . ALA A 1 197 ? -9.313 16.329 11.982 1.00 95.06 197 ALA A CA 1
ATOM 1400 C C . ALA A 1 197 ? -9.077 15.098 12.870 1.00 95.06 197 ALA A C 1
ATOM 1402 O O . ALA A 1 197 ? -8.968 15.229 14.088 1.00 95.06 197 ALA A O 1
ATOM 1403 N N . GLU A 1 198 ? -9.130 13.907 12.277 1.00 95.69 198 GLU A N 1
ATOM 1404 C CA . GLU A 1 198 ? -9.194 12.634 12.981 1.00 95.69 198 GLU A CA 1
ATOM 1405 C C . GLU A 1 198 ? -7.952 11.769 12.788 1.00 95.69 198 GLU A C 1
ATOM 1407 O O . GLU A 1 198 ? -7.737 10.867 13.599 1.00 95.69 198 GLU A O 1
ATOM 1412 N N . PHE A 1 199 ? -7.171 12.009 11.734 1.00 97.19 199 PHE A N 1
ATOM 1413 C CA . PHE A 1 199 ? -6.009 11.205 11.383 1.00 97.19 199 PHE A CA 1
ATOM 1414 C C . PHE A 1 199 ? -4.828 12.082 10.988 1.00 97.19 199 PHE A C 1
ATOM 1416 O O . PHE A 1 199 ? -4.989 13.053 10.251 1.00 97.19 199 PHE A O 1
ATOM 1423 N N . SER A 1 200 ? -3.645 11.638 11.395 1.00 96.44 200 SER A N 1
ATOM 1424 C CA . SER A 1 200 ? -2.360 12.199 11.000 1.00 96.44 200 SER A CA 1
ATOM 1425 C C . SER A 1 200 ? -1.484 11.126 10.362 1.00 96.44 200 SER A C 1
ATOM 1427 O O . SER A 1 200 ? -1.534 9.947 10.729 1.00 96.44 200 SER A O 1
ATOM 1429 N N . VAL A 1 201 ? -0.628 11.535 9.435 1.00 96.56 201 VAL A N 1
ATOM 1430 C CA . VAL A 1 201 ? 0.452 10.710 8.903 1.00 96.56 201 VAL A CA 1
ATOM 1431 C C . VAL A 1 201 ? 1.664 10.831 9.812 1.00 96.56 201 VAL A C 1
ATOM 1433 O O . VAL A 1 201 ? 2.194 11.913 10.060 1.00 96.56 201 VAL A O 1
ATOM 1436 N N . THR A 1 202 ? 2.130 9.696 10.318 1.00 92.62 202 THR A N 1
ATOM 1437 C CA . THR A 1 202 ? 3.277 9.647 11.239 1.00 92.62 202 THR A CA 1
ATOM 1438 C C . THR A 1 202 ? 4.583 9.366 10.520 1.00 92.62 202 THR A C 1
ATOM 1440 O O . THR A 1 202 ? 5.660 9.742 10.990 1.00 92.62 202 THR A O 1
ATOM 1443 N N . SER A 1 203 ? 4.493 8.702 9.374 1.00 88.81 203 SER A N 1
ATOM 1444 C CA . SER A 1 203 ? 5.636 8.243 8.613 1.00 88.81 203 SER A CA 1
ATOM 1445 C C . SER A 1 203 ? 5.236 8.064 7.151 1.00 88.81 203 SER A C 1
ATOM 1447 O O . SER A 1 203 ? 4.112 7.682 6.824 1.00 88.81 203 SER A O 1
ATOM 1449 N N . THR A 1 204 ? 6.173 8.385 6.265 1.00 86.69 204 THR A N 1
ATOM 1450 C CA . THR A 1 204 ? 6.103 8.021 4.852 1.00 86.69 204 THR A CA 1
ATOM 1451 C C . THR A 1 204 ? 7.428 7.384 4.468 1.00 86.69 204 THR A C 1
ATOM 1453 O O . THR A 1 204 ? 8.497 7.810 4.921 1.00 86.69 204 THR A O 1
ATOM 1456 N N . SER A 1 205 ? 7.365 6.360 3.629 1.00 80.50 205 SER A N 1
ATOM 1457 C CA . SER A 1 205 ? 8.529 5.754 2.993 1.00 80.50 205 SER A CA 1
ATOM 1458 C C . SER A 1 205 ? 8.335 5.757 1.477 1.00 80.50 205 SER A C 1
ATOM 1460 O O . SER A 1 205 ? 7.210 5.737 0.973 1.00 80.50 205 SER A O 1
ATOM 1462 N N . GLY A 1 206 ? 9.437 5.842 0.729 1.00 68.44 206 GLY A N 1
ATOM 1463 C CA . GLY A 1 206 ? 9.379 6.034 -0.721 1.00 68.44 206 GLY A CA 1
ATOM 1464 C C . GLY A 1 206 ? 8.909 7.444 -1.106 1.00 68.44 206 GLY A C 1
ATOM 1465 O O . GLY A 1 206 ? 9.225 8.408 -0.412 1.00 68.44 206 GLY A O 1
ATOM 1466 N N . GLY A 1 207 ? 8.217 7.592 -2.242 1.00 57.66 207 GLY A N 1
ATOM 1467 C CA . GLY A 1 207 ? 7.725 8.909 -2.680 1.00 57.66 207 GLY A CA 1
ATOM 1468 C C . GLY A 1 207 ? 7.771 9.140 -4.182 1.00 57.66 207 GLY A C 1
ATOM 1469 O O . GLY A 1 207 ? 8.507 9.994 -4.669 1.00 57.66 207 GLY A O 1
ATOM 1470 N N . THR A 1 208 ? 6.994 8.371 -4.938 1.00 65.19 208 THR A N 1
ATOM 1471 C CA . THR A 1 208 ? 6.829 8.617 -6.377 1.00 65.19 208 THR A CA 1
ATOM 1472 C C . THR A 1 208 ? 5.363 8.778 -6.737 1.00 65.19 208 THR A C 1
ATOM 1474 O O . THR A 1 208 ? 4.481 8.467 -5.938 1.00 65.19 208 THR A O 1
ATOM 1477 N N . THR A 1 209 ? 5.121 9.307 -7.936 1.00 67.25 209 THR A N 1
ATOM 1478 C CA . THR A 1 209 ? 3.782 9.531 -8.476 1.00 67.25 209 THR A CA 1
ATOM 1479 C C . THR A 1 209 ? 2.964 8.243 -8.447 1.00 67.25 209 THR A C 1
ATOM 1481 O O . THR A 1 209 ? 3.427 7.171 -8.856 1.00 67.25 209 THR A O 1
ATOM 1484 N N . ILE A 1 210 ? 1.722 8.370 -7.997 1.00 72.50 210 ILE A N 1
ATOM 1485 C CA . ILE A 1 210 ? 0.737 7.302 -7.982 1.00 72.50 210 ILE A CA 1
ATOM 1486 C C . ILE A 1 210 ? 0.089 7.274 -9.366 1.00 72.50 210 ILE A C 1
ATOM 1488 O O . ILE A 1 210 ? -0.695 8.149 -9.742 1.00 72.50 210 ILE A O 1
ATOM 1492 N N . THR A 1 211 ? 0.475 6.300 -10.183 1.00 66.88 211 THR A N 1
ATOM 1493 C CA . THR A 1 211 ? 0.166 6.285 -11.621 1.00 66.88 211 THR A CA 1
ATOM 1494 C C . THR A 1 211 ? -0.690 5.103 -12.051 1.00 66.88 211 THR A C 1
ATOM 1496 O O . THR A 1 211 ? -1.198 5.114 -13.174 1.00 66.88 211 THR A O 1
ATOM 1499 N N . SER A 1 212 ? -0.858 4.085 -11.203 1.00 64.56 212 SER A N 1
ATOM 1500 C CA . SER A 1 212 ? -1.413 2.800 -11.623 1.00 64.56 212 SER A CA 1
ATOM 1501 C C . SER A 1 212 ? -2.805 2.533 -11.047 1.00 64.56 212 SER A C 1
ATOM 1503 O O . SER A 1 212 ? -3.200 3.081 -10.019 1.00 64.56 212 SER A O 1
ATOM 1505 N N . ALA A 1 213 ? -3.557 1.654 -11.716 1.00 62.28 213 ALA A N 1
ATOM 1506 C CA . ALA A 1 213 ? -4.807 1.112 -11.184 1.00 62.28 213 ALA A CA 1
ATOM 1507 C C . ALA A 1 213 ? -4.579 0.162 -9.993 1.00 62.28 213 ALA A C 1
ATOM 1509 O O . ALA A 1 213 ? -5.521 -0.099 -9.251 1.00 62.28 213 ALA A O 1
ATOM 1510 N N . LEU A 1 214 ? -3.353 -0.347 -9.815 1.00 65.50 214 LEU A N 1
ATOM 1511 C CA . LEU A 1 214 ? -2.985 -1.187 -8.674 1.00 65.50 214 LEU A CA 1
ATOM 1512 C C . LEU A 1 214 ? -2.895 -0.360 -7.390 1.00 65.50 214 LEU A C 1
ATOM 1514 O O . LEU A 1 214 ? -3.301 -0.826 -6.336 1.00 65.50 214 LEU A O 1
ATOM 1518 N N . ASP A 1 215 ? -2.467 0.899 -7.489 1.00 73.56 215 ASP A N 1
ATOM 1519 C CA . ASP A 1 215 ? -2.447 1.813 -6.344 1.00 73.56 215 ASP A CA 1
ATOM 1520 C C . ASP A 1 215 ? -3.853 2.053 -5.765 1.00 73.56 215 ASP A C 1
ATOM 1522 O O . ASP A 1 215 ? -4.020 2.228 -4.562 1.00 73.56 215 ASP A O 1
ATOM 1526 N N . ALA A 1 216 ? -4.889 1.991 -6.608 1.00 70.69 216 ALA A N 1
ATOM 1527 C CA . ALA A 1 216 ? -6.286 2.089 -6.188 1.00 70.69 216 ALA A CA 1
ATOM 1528 C C . ALA A 1 216 ? -6.817 0.822 -5.487 1.00 70.69 216 ALA A C 1
ATOM 1530 O O . ALA A 1 216 ? -7.983 0.792 -5.102 1.00 70.69 216 ALA A O 1
ATOM 1531 N N . GLN A 1 217 ? -6.008 -0.235 -5.369 1.00 74.00 217 GLN A N 1
ATOM 1532 C CA . GLN A 1 217 ? -6.336 -1.456 -4.624 1.00 74.00 217 GLN A CA 1
ATOM 1533 C C . GLN A 1 217 ? -5.660 -1.499 -3.249 1.00 74.00 217 GLN A C 1
ATOM 1535 O O . GLN A 1 217 ? -5.881 -2.449 -2.502 1.00 74.00 217 GLN A O 1
ATOM 1540 N N . VAL A 1 218 ? -4.845 -0.494 -2.909 1.00 83.50 218 VAL A N 1
ATOM 1541 C CA . VAL A 1 218 ? -4.207 -0.405 -1.595 1.00 83.50 218 VAL A CA 1
ATOM 1542 C C . VAL A 1 218 ? -5.280 -0.130 -0.541 1.00 83.50 218 VAL A C 1
ATOM 1544 O O . VAL A 1 218 ? -6.009 0.866 -0.602 1.00 83.50 218 VAL A O 1
ATOM 1547 N N . GLU A 1 219 ? -5.362 -1.029 0.432 1.00 86.38 219 GLU A N 1
ATOM 1548 C CA . GLU A 1 219 ? -6.267 -0.947 1.572 1.00 86.38 219 GLU A CA 1
ATOM 1549 C C . GLU A 1 219 ? -5.469 -1.052 2.873 1.00 86.38 219 GLU A C 1
ATOM 1551 O O . GLU A 1 219 ? -4.431 -1.708 2.940 1.00 86.38 219 GLU A O 1
ATOM 1556 N N . GLY A 1 220 ? -5.978 -0.416 3.922 1.00 91.44 220 GLY A N 1
ATOM 1557 C CA . GLY A 1 220 ? -5.438 -0.508 5.275 1.00 91.44 220 GLY A CA 1
ATOM 1558 C C . GLY A 1 220 ? -6.558 -0.693 6.288 1.00 91.44 220 GLY A C 1
ATOM 1559 O O . GLY A 1 220 ? -7.719 -0.383 6.021 1.00 91.44 220 GLY A O 1
ATOM 1560 N N . ASN A 1 221 ? -6.227 -1.190 7.478 1.00 94.19 221 ASN A N 1
ATOM 1561 C CA . ASN A 1 221 ? -7.191 -1.282 8.568 1.00 94.19 221 ASN A CA 1
ATOM 1562 C C . ASN A 1 221 ? -6.516 -0.999 9.907 1.00 94.19 221 ASN A C 1
ATOM 1564 O O . ASN A 1 221 ? -5.438 -1.518 10.197 1.00 94.19 221 ASN A O 1
ATOM 1568 N N . THR A 1 222 ? -7.176 -0.210 10.753 1.00 93.56 222 THR A N 1
ATOM 1569 C CA . THR A 1 222 ? -6.633 0.112 12.081 1.00 93.56 222 THR A CA 1
ATOM 1570 C C . THR A 1 222 ? -6.699 -1.052 13.074 1.00 93.56 222 THR A C 1
ATOM 1572 O O . THR A 1 222 ? -6.178 -0.973 14.187 1.00 93.56 222 THR A O 1
ATOM 1575 N N . ASN A 1 223 ? -7.339 -2.162 12.712 1.00 90.38 223 ASN A N 1
ATOM 1576 C CA . ASN A 1 223 ? -7.574 -3.328 13.555 1.00 90.38 223 ASN A CA 1
ATOM 1577 C C . ASN A 1 223 ? -8.161 -2.915 14.921 1.00 90.38 223 ASN A C 1
ATOM 1579 O O . ASN A 1 223 ? -8.971 -1.998 15.024 1.00 90.38 223 ASN A O 1
ATOM 1583 N N . PHE A 1 224 ? -7.772 -3.579 16.004 1.00 88.25 224 PHE A N 1
ATOM 1584 C CA . PHE A 1 224 ? -8.223 -3.261 17.362 1.00 88.25 224 PHE A CA 1
ATOM 1585 C C . PHE A 1 224 ? -7.243 -2.354 18.130 1.00 88.25 224 PHE A C 1
ATOM 1587 O O . PHE A 1 224 ? -7.166 -2.415 19.358 1.00 88.25 224 PHE A O 1
ATOM 1594 N N . THR A 1 225 ? -6.468 -1.530 17.419 1.00 89.31 225 THR A N 1
ATOM 1595 C CA . THR A 1 225 ? -5.369 -0.739 18.005 1.00 89.31 225 THR A CA 1
ATOM 1596 C C . THR A 1 225 ? -5.817 0.560 18.678 1.00 89.31 225 THR A C 1
ATOM 1598 O O . THR A 1 225 ? -5.093 1.087 19.514 1.00 89.31 225 THR A O 1
ATOM 1601 N N . GLY A 1 226 ? -7.032 1.042 18.413 1.00 87.50 226 GLY A N 1
ATOM 1602 C CA . GLY A 1 226 ? -7.637 2.217 19.055 1.00 87.50 226 GLY A CA 1
ATOM 1603 C C . GLY A 1 226 ? -8.051 2.004 20.516 1.00 87.50 226 GLY A C 1
ATOM 1604 O O . GLY A 1 226 ? -8.628 2.893 21.142 1.00 87.50 226 GLY A O 1
ATOM 1605 N N . GLY A 1 227 ? -7.792 0.828 21.090 1.00 85.94 227 GLY A N 1
ATOM 1606 C CA . GLY A 1 227 ? -8.000 0.576 22.511 1.00 85.94 227 GLY A CA 1
ATOM 1607 C C . GLY A 1 227 ? -9.451 0.309 22.911 1.00 85.94 227 GLY A C 1
ATOM 1608 O O . GLY A 1 227 ? -10.342 0.162 22.075 1.00 85.94 227 GLY A O 1
ATOM 1609 N N . GLY A 1 228 ? -9.705 0.185 24.217 1.00 84.62 228 GLY A N 1
ATOM 1610 C CA . GLY A 1 228 ? -11.054 -0.048 24.769 1.00 84.62 228 GLY A CA 1
ATOM 1611 C C . GLY A 1 228 ? -11.664 -1.434 24.489 1.00 84.62 228 GLY A C 1
ATOM 1612 O O . GLY A 1 228 ? -12.790 -1.707 24.910 1.00 84.62 228 GLY A O 1
ATOM 1613 N N . VAL A 1 229 ? -10.934 -2.323 23.815 1.00 87.25 229 VAL A N 1
ATOM 1614 C CA . VAL A 1 229 ? -11.315 -3.715 23.529 1.00 87.25 229 VAL A CA 1
ATOM 1615 C C . VAL A 1 229 ? -10.272 -4.692 24.062 1.00 87.25 229 VAL A C 1
ATOM 1617 O O . VAL A 1 229 ? -9.124 -4.322 24.301 1.00 87.25 229 VAL A O 1
ATOM 1620 N N . LEU A 1 230 ? -10.670 -5.952 24.230 1.00 85.31 230 LEU A N 1
ATOM 1621 C CA . LEU A 1 230 ? -9.736 -7.043 24.493 1.00 85.31 230 LEU A CA 1
ATOM 1622 C C . LEU A 1 230 ? -8.874 -7.336 23.258 1.00 85.31 230 LEU A C 1
ATOM 1624 O O . LEU A 1 230 ? -9.407 -7.518 22.168 1.00 85.31 230 LEU A O 1
ATOM 1628 N N . LEU A 1 231 ? -7.559 -7.460 23.440 1.00 82.75 231 LEU A N 1
ATOM 1629 C CA . LEU A 1 231 ? -6.643 -7.901 22.377 1.00 82.75 231 LEU A CA 1
ATOM 1630 C C . LEU A 1 231 ? -6.560 -9.431 22.252 1.00 82.75 231 LEU A C 1
ATOM 1632 O O . LEU A 1 231 ? -6.097 -9.939 21.238 1.00 82.75 231 LEU A O 1
ATOM 1636 N N . ASP A 1 232 ? -7.007 -10.158 23.277 1.00 82.62 232 ASP A N 1
ATOM 1637 C CA . ASP A 1 232 ? -7.011 -11.620 23.326 1.00 82.62 232 ASP A CA 1
ATOM 1638 C C . ASP A 1 232 ? -8.246 -12.116 24.097 1.00 82.62 232 ASP A C 1
ATOM 1640 O O . ASP A 1 232 ? -8.950 -11.346 24.755 1.00 82.62 232 ASP A O 1
ATOM 1644 N N . HIS A 1 233 ? -8.522 -13.409 24.019 1.00 84.94 233 HIS A N 1
ATOM 1645 C CA . HIS A 1 233 ? -9.607 -14.055 24.735 1.00 84.94 233 HIS A CA 1
ATOM 1646 C C . HIS A 1 233 ? -9.390 -13.978 26.247 1.00 84.94 233 HIS A C 1
ATOM 1648 O O . HIS A 1 233 ? -8.290 -14.192 26.762 1.00 84.94 233 HIS A O 1
ATOM 1654 N N . VAL A 1 234 ? -10.471 -13.738 26.981 1.00 85.69 234 VAL A N 1
ATOM 1655 C CA . VAL A 1 234 ? -10.462 -13.757 28.441 1.00 85.69 234 VAL A CA 1
ATOM 1656 C C . VAL A 1 234 ? -11.566 -14.675 28.929 1.00 85.69 234 VAL A C 1
ATOM 1658 O O . VAL A 1 234 ? -12.744 -14.474 28.638 1.00 85.69 234 VAL A O 1
ATOM 1661 N N . VAL A 1 235 ? -11.172 -15.656 29.735 1.00 87.19 235 VAL A N 1
ATOM 1662 C CA . VAL A 1 235 ? -12.092 -16.477 30.516 1.00 87.19 235 VAL A CA 1
ATOM 1663 C C . VAL A 1 235 ? -11.834 -16.197 31.986 1.00 87.19 235 VAL A C 1
ATOM 1665 O O . VAL A 1 235 ? -10.700 -16.326 32.448 1.00 87.19 235 VAL A O 1
ATOM 1668 N N . PHE A 1 236 ? -12.871 -15.812 32.723 1.00 82.88 236 PHE A N 1
ATOM 1669 C CA . PHE A 1 236 ? -12.782 -15.637 34.169 1.00 82.88 236 PHE A CA 1
ATOM 1670 C C . PHE A 1 236 ? -14.060 -16.089 34.862 1.00 82.88 236 PHE A C 1
ATOM 1672 O O . PHE A 1 236 ? -15.135 -16.127 34.269 1.00 82.88 236 PHE A O 1
ATOM 1679 N N . GLU A 1 237 ? -13.933 -16.418 36.141 1.00 85.69 237 GLU A N 1
ATOM 1680 C CA . GLU A 1 237 ? -15.055 -16.772 36.997 1.00 85.69 237 GLU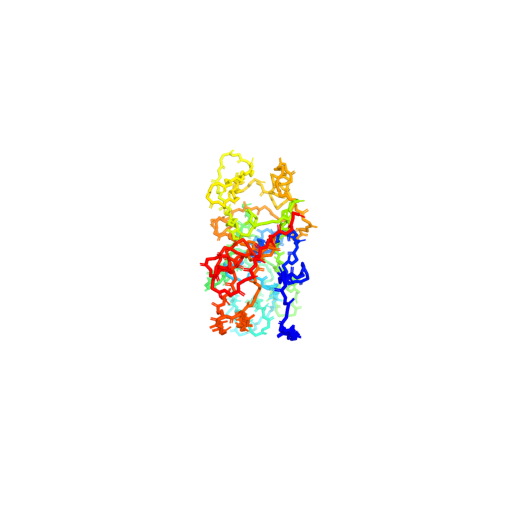 A CA 1
ATOM 1681 C C . GLU A 1 237 ? -15.369 -15.605 37.939 1.00 85.69 237 GLU A C 1
ATOM 1683 O O . GLU A 1 237 ? -14.495 -15.105 38.652 1.00 85.69 237 GLU A O 1
ATOM 1688 N N . LEU A 1 238 ? -16.623 -15.166 37.932 1.00 82.94 238 LEU A N 1
ATOM 1689 C CA . LEU A 1 238 ? -17.173 -14.199 38.865 1.00 82.94 238 LEU A CA 1
ATOM 1690 C C . LEU A 1 238 ? -17.863 -14.948 40.003 1.00 82.94 238 LEU A C 1
ATOM 1692 O O . LEU A 1 238 ? -18.903 -15.568 39.803 1.00 82.94 238 LEU A O 1
ATOM 1696 N N . GLN A 1 239 ? -17.300 -14.872 41.206 1.00 79.69 239 GLN A N 1
ATOM 1697 C CA . GLN A 1 239 ? -17.921 -15.440 42.402 1.00 79.69 239 GLN A CA 1
ATOM 1698 C C . GLN A 1 239 ? -18.769 -14.383 43.115 1.00 79.69 239 GLN A C 1
ATOM 1700 O O . GLN A 1 239 ? -18.293 -13.278 43.380 1.00 79.69 239 GLN A O 1
ATOM 1705 N N . GLY A 1 240 ? -20.010 -14.733 43.448 1.00 74.06 240 GLY A N 1
ATOM 1706 C CA . GLY A 1 240 ? -20.960 -13.889 44.169 1.00 74.06 240 GLY A CA 1
ATOM 1707 C C . GLY A 1 240 ? -21.694 -14.636 45.282 1.00 74.06 240 GLY A C 1
ATOM 1708 O O . GLY A 1 240 ? -21.413 -15.795 45.586 1.00 74.06 240 GLY A O 1
ATOM 1709 N N . SER A 1 241 ? -22.657 -13.962 45.910 1.00 72.81 241 SER A N 1
ATOM 1710 C CA . SER A 1 241 ? -23.373 -14.486 47.086 1.00 72.81 241 SER A CA 1
ATOM 1711 C C . SER A 1 241 ? -24.254 -15.708 46.797 1.00 72.81 241 SER A C 1
ATOM 1713 O O . SER A 1 241 ? -24.533 -16.479 47.717 1.00 72.81 241 SER A O 1
ATOM 1715 N N . LEU A 1 242 ? -24.673 -15.904 45.541 1.00 76.88 242 LEU A N 1
ATOM 1716 C CA . LEU A 1 242 ? -25.539 -17.008 45.108 1.00 76.88 242 LEU A CA 1
ATOM 1717 C C . LEU A 1 242 ? -24.822 -18.091 44.282 1.00 76.88 242 LEU A C 1
ATOM 1719 O O . LEU A 1 242 ? -25.469 -19.045 43.853 1.00 76.88 242 LEU A O 1
ATOM 1723 N N . GLY A 1 243 ? -23.506 -17.988 44.074 1.00 79.94 243 GLY A N 1
ATOM 1724 C CA . GLY A 1 243 ? -22.732 -18.970 43.309 1.00 79.94 243 GLY A CA 1
ATOM 1725 C C . GLY A 1 243 ? -21.599 -18.341 42.506 1.00 79.94 243 GLY A C 1
ATOM 1726 O O . GLY A 1 243 ? -21.135 -17.249 42.826 1.00 79.94 243 GLY A O 1
ATOM 1727 N N . ALA A 1 244 ? -21.174 -19.026 41.448 1.00 83.56 244 ALA A N 1
ATOM 1728 C CA . ALA A 1 244 ? -20.170 -18.538 40.510 1.00 83.56 244 ALA A CA 1
ATOM 1729 C C . ALA A 1 244 ? -20.728 -18.525 39.080 1.00 83.56 244 ALA A C 1
ATOM 1731 O O . ALA A 1 244 ? -21.517 -19.402 38.729 1.00 83.56 244 ALA A O 1
ATOM 1732 N N . GLU A 1 245 ? -20.313 -17.549 38.278 1.00 84.56 245 GLU A N 1
ATOM 1733 C CA . GLU A 1 245 ? -20.599 -17.454 36.844 1.00 84.56 245 GLU A CA 1
ATOM 1734 C C . GLU A 1 245 ? -19.280 -17.415 36.075 1.00 84.56 245 GLU A C 1
ATOM 1736 O O . GLU A 1 245 ? -18.386 -16.642 36.414 1.00 84.56 245 GLU A O 1
ATOM 1741 N N . THR A 1 246 ? -19.133 -18.235 35.035 1.00 89.25 246 THR A N 1
ATOM 1742 C CA . THR A 1 246 ? -17.959 -18.162 34.155 1.00 89.25 246 THR A CA 1
ATOM 1743 C C . THR A 1 246 ? -18.273 -17.298 32.945 1.00 89.25 246 THR A C 1
ATOM 1745 O O . THR A 1 246 ? -19.141 -17.632 32.144 1.00 89.25 246 THR A O 1
ATOM 1748 N N . PHE A 1 247 ? -17.505 -16.230 32.764 1.00 89.50 247 PHE A N 1
ATOM 1749 C CA . PHE A 1 247 ? -17.544 -15.399 31.572 1.00 89.50 247 PHE A CA 1
ATOM 1750 C C . PHE A 1 247 ? -16.459 -15.827 30.592 1.00 89.50 247 PHE A C 1
ATOM 1752 O O . PHE A 1 247 ? -15.319 -16.083 30.979 1.00 89.50 247 PHE A O 1
ATOM 1759 N N . ASN A 1 248 ? -16.812 -15.866 29.309 1.00 91.69 248 ASN A N 1
ATOM 1760 C CA . ASN A 1 248 ? -15.884 -16.088 28.209 1.00 91.69 248 ASN A CA 1
ATOM 1761 C C . ASN A 1 248 ? -16.069 -14.977 27.174 1.00 91.69 248 ASN A C 1
ATOM 1763 O O . ASN A 1 248 ? -17.055 -14.961 26.436 1.00 91.69 248 ASN A O 1
ATOM 1767 N N . PHE A 1 249 ? -15.119 -14.049 27.136 1.00 90.31 249 PHE A N 1
ATOM 1768 C CA . PHE A 1 249 ? -15.086 -12.950 26.186 1.00 90.31 249 PHE A CA 1
ATOM 1769 C C . PHE A 1 249 ? -14.026 -13.214 25.126 1.00 90.31 249 PHE A C 1
ATOM 1771 O O . PHE A 1 249 ? -12.890 -13.577 25.427 1.00 90.31 249 PHE A O 1
ATOM 1778 N N . GLN A 1 250 ? -14.407 -13.021 23.869 1.00 90.31 250 GLN A N 1
ATOM 1779 C CA . GLN A 1 250 ? -13.485 -13.153 22.748 1.00 90.31 250 GLN A CA 1
ATOM 1780 C C . GLN A 1 250 ? -12.647 -11.874 22.594 1.00 90.31 250 GLN A C 1
ATOM 1782 O O . GLN A 1 250 ? -13.069 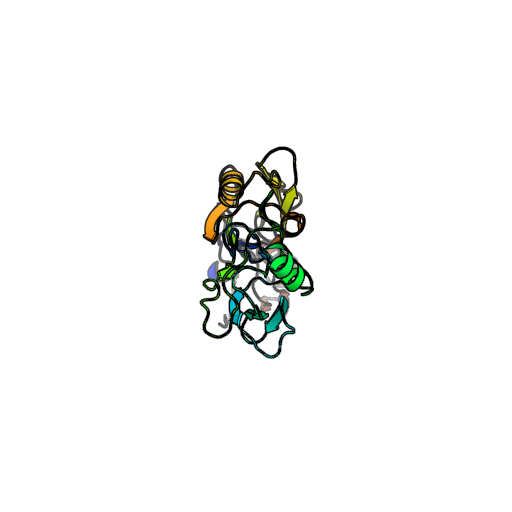-10.799 23.041 1.00 90.31 250 GLN A O 1
ATOM 1787 N N . ALA A 1 251 ? -11.496 -11.975 21.922 1.00 85.44 251 ALA A N 1
ATOM 1788 C CA . ALA A 1 251 ? -10.779 -10.799 21.430 1.00 85.44 251 ALA A CA 1
ATOM 1789 C C . ALA A 1 251 ? -11.732 -9.874 20.635 1.00 85.44 251 ALA A C 1
ATOM 1791 O O . ALA A 1 251 ? -12.674 -10.340 19.992 1.00 85.44 251 ALA A O 1
ATOM 1792 N N . GLY A 1 252 ? -11.535 -8.560 20.733 1.00 85.50 252 GLY A N 1
ATOM 1793 C CA . GLY A 1 252 ? -12.408 -7.532 20.157 1.00 85.50 252 GLY A CA 1
ATOM 1794 C C . GLY A 1 252 ? -13.628 -7.160 21.012 1.00 85.50 252 GLY A C 1
ATOM 1795 O O . GLY A 1 252 ? -14.308 -6.177 20.711 1.00 85.50 252 GLY A O 1
ATOM 1796 N N . THR A 1 253 ? -13.914 -7.878 22.107 1.00 89.50 253 THR A N 1
ATOM 1797 C CA . THR A 1 253 ? -15.002 -7.486 23.021 1.00 89.50 253 THR A CA 1
ATOM 1798 C C . THR A 1 253 ? -14.653 -6.165 23.714 1.00 89.50 253 THR A C 1
ATOM 1800 O O . THR A 1 253 ? -13.605 -6.056 24.353 1.00 89.50 253 THR A O 1
ATOM 1803 N N . SER A 1 254 ? -15.531 -5.162 23.608 1.00 88.69 254 SER A N 1
ATOM 1804 C CA . SER A 1 254 ? -15.335 -3.861 24.253 1.00 88.69 254 SER A CA 1
ATOM 1805 C C . SER A 1 254 ? -15.531 -3.924 25.767 1.00 88.69 254 SER A C 1
ATOM 1807 O O . SER A 1 254 ? -16.344 -4.699 26.281 1.00 88.69 254 SER A O 1
ATOM 1809 N N . ASN A 1 255 ? -14.835 -3.048 26.488 1.00 84.00 255 ASN A N 1
ATOM 1810 C CA . ASN A 1 255 ? -15.033 -2.837 27.922 1.00 84.00 255 ASN A CA 1
ATOM 1811 C C . ASN A 1 255 ? -16.498 -2.505 28.276 1.00 84.00 255 ASN A C 1
ATOM 1813 O O . ASN A 1 255 ? -16.998 -2.968 29.300 1.00 84.00 255 ASN A O 1
ATOM 1817 N N . LEU A 1 256 ? -17.213 -1.786 27.403 1.00 85.81 256 LEU A N 1
ATOM 1818 C CA . LEU A 1 256 ? -18.642 -1.494 27.539 1.00 85.81 256 LEU A CA 1
ATOM 1819 C C . LEU A 1 256 ? -19.496 -2.766 27.488 1.00 85.81 256 LEU A C 1
ATOM 1821 O O . LEU A 1 256 ? -20.377 -2.943 28.328 1.00 85.81 256 LEU A O 1
ATOM 1825 N N . HIS A 1 257 ? -19.230 -3.672 26.541 1.00 89.50 257 HIS A N 1
ATOM 1826 C CA . HIS A 1 257 ? -19.951 -4.944 26.456 1.00 89.50 257 HIS A CA 1
ATOM 1827 C C . HIS A 1 257 ? -19.639 -5.862 27.639 1.00 89.50 257 HIS A C 1
ATOM 1829 O O . HIS A 1 257 ? -20.542 -6.520 28.151 1.00 89.50 257 HIS A O 1
ATOM 1835 N N . ILE A 1 258 ? -18.393 -5.870 28.116 1.00 88.50 258 ILE A N 1
ATOM 1836 C CA . ILE A 1 258 ? -17.997 -6.643 29.300 1.00 88.50 258 ILE A CA 1
ATOM 1837 C C . ILE A 1 258 ? -18.713 -6.117 30.546 1.00 88.50 258 ILE A C 1
ATOM 1839 O O . ILE A 1 258 ? -19.307 -6.901 31.286 1.00 88.50 258 ILE A O 1
ATOM 1843 N N . ALA A 1 259 ? -18.729 -4.798 30.754 1.00 87.56 259 ALA A N 1
ATOM 1844 C CA . ALA A 1 259 ? -19.443 -4.192 31.873 1.00 87.56 259 ALA A CA 1
ATOM 1845 C C . ALA A 1 259 ? -20.954 -4.467 31.801 1.00 87.56 259 ALA A C 1
ATOM 1847 O O . ALA A 1 259 ? -21.564 -4.825 32.808 1.00 87.56 259 ALA A O 1
ATOM 1848 N N . ALA A 1 260 ? -21.555 -4.369 30.612 1.00 89.06 260 ALA A N 1
ATOM 1849 C CA . ALA A 1 260 ? -22.965 -4.691 30.406 1.00 89.06 260 ALA A CA 1
ATOM 1850 C C . ALA A 1 260 ? -23.283 -6.161 30.734 1.00 89.06 260 ALA A C 1
ATOM 1852 O O . ALA A 1 260 ? -24.265 -6.428 31.425 1.00 89.06 260 ALA A O 1
ATOM 1853 N N . ALA A 1 261 ? -22.440 -7.100 30.296 1.00 90.19 261 ALA A N 1
ATOM 1854 C CA . ALA A 1 261 ? -22.610 -8.526 30.568 1.00 90.19 261 ALA A CA 1
ATOM 1855 C C . ALA A 1 261 ? -22.508 -8.853 32.068 1.00 90.19 261 ALA A C 1
ATOM 1857 O O . ALA A 1 261 ? -23.330 -9.604 32.586 1.00 90.19 261 ALA A O 1
ATOM 1858 N N . ILE A 1 262 ? -21.557 -8.246 32.788 1.00 87.94 262 ILE A N 1
ATOM 1859 C CA . ILE A 1 262 ? -21.450 -8.397 34.249 1.00 87.94 262 ILE A CA 1
ATOM 1860 C C . ILE A 1 262 ? -22.694 -7.821 34.939 1.00 87.94 262 ILE A C 1
ATOM 1862 O O . ILE A 1 262 ? -23.284 -8.461 35.809 1.00 87.94 262 ILE A O 1
ATOM 1866 N N . ASN A 1 263 ? -23.139 -6.633 34.525 1.00 88.38 263 ASN A N 1
ATOM 1867 C CA . ASN A 1 263 ? -24.301 -5.978 35.126 1.00 88.38 263 ASN A CA 1
ATOM 1868 C C . ASN A 1 263 ? -25.617 -6.730 34.884 1.00 88.38 263 ASN A C 1
ATOM 1870 O O . ASN A 1 263 ? -26.538 -6.599 35.692 1.00 88.38 263 ASN A O 1
ATOM 1874 N N . GLN A 1 264 ? -25.705 -7.548 33.832 1.00 90.50 264 GLN A N 1
ATOM 1875 C CA . GLN A 1 264 ? -26.879 -8.375 33.546 1.00 90.50 264 GLN A CA 1
ATOM 1876 C C . GLN A 1 264 ? -27.157 -9.426 34.631 1.00 90.50 264 GLN A C 1
ATOM 1878 O O . GLN A 1 264 ? -28.307 -9.823 34.797 1.00 90.50 264 GLN A O 1
ATOM 1883 N N . VAL A 1 265 ? -26.133 -9.845 35.379 1.00 87.06 265 VAL A N 1
ATOM 1884 C CA . VAL A 1 265 ? -26.250 -10.824 36.474 1.00 87.06 265 VAL A CA 1
ATOM 1885 C C . VAL A 1 265 ? -25.989 -10.199 37.852 1.00 87.06 265 VAL A C 1
ATOM 1887 O O . VAL A 1 265 ? -25.757 -10.892 38.845 1.00 87.06 265 VAL A O 1
ATOM 1890 N N . SER A 1 266 ? -25.998 -8.868 37.930 1.00 83.81 266 SER A N 1
ATOM 1891 C CA . SER A 1 266 ? -25.642 -8.135 39.150 1.00 83.81 266 SER A CA 1
ATOM 1892 C C . SER A 1 266 ? -26.570 -8.421 40.334 1.00 83.81 266 SER A C 1
ATOM 1894 O O . SER A 1 266 ? -26.116 -8.420 41.478 1.00 83.81 266 SER A O 1
ATOM 1896 N N . ASP A 1 267 ? -27.845 -8.719 40.084 1.00 80.44 267 ASP A N 1
ATOM 1897 C CA . ASP A 1 267 ? -28.837 -9.082 41.100 1.00 80.44 267 ASP A CA 1
ATOM 1898 C C . ASP A 1 267 ? -28.553 -10.446 41.746 1.00 80.44 267 ASP A C 1
ATOM 1900 O O . ASP A 1 267 ? -28.768 -10.622 42.947 1.00 80.44 267 ASP A O 1
ATOM 1904 N N . ALA A 1 268 ? -28.022 -11.389 40.967 1.00 78.44 268 ALA A N 1
ATOM 1905 C CA . ALA A 1 268 ? -27.655 -12.719 41.427 1.00 78.44 268 ALA A CA 1
ATOM 1906 C C . ALA A 1 268 ? -26.320 -12.730 42.188 1.00 78.44 268 ALA A C 1
ATOM 1908 O O . ALA A 1 268 ? -26.181 -13.426 43.194 1.00 78.44 268 ALA A O 1
ATOM 1909 N N . TYR A 1 269 ? -25.331 -11.958 41.734 1.00 80.69 269 TYR A N 1
ATOM 1910 C CA . TYR A 1 269 ? -23.964 -12.063 42.262 1.00 80.69 269 TYR A CA 1
ATOM 1911 C C . TYR A 1 269 ? -23.537 -10.884 43.143 1.00 80.69 269 TYR A C 1
ATOM 1913 O O . TYR A 1 269 ? -22.525 -10.987 43.836 1.00 80.69 269 TYR A O 1
ATOM 1921 N N . GLY A 1 270 ? -24.311 -9.795 43.183 1.00 76.94 270 GLY A N 1
ATOM 1922 C CA . GLY A 1 270 ? -24.032 -8.616 44.009 1.00 76.94 270 GLY A CA 1
ATOM 1923 C C . GLY A 1 270 ? -22.856 -7.769 43.516 1.00 76.94 270 GLY A C 1
ATOM 1924 O O . GLY A 1 270 ? -22.353 -6.935 44.265 1.00 76.94 270 GLY A O 1
ATOM 1925 N N . VAL A 1 271 ? -22.413 -7.984 42.274 1.00 79.50 271 VAL A N 1
ATOM 1926 C CA . VAL A 1 271 ? -21.298 -7.272 41.645 1.00 79.50 271 VAL A CA 1
ATOM 1927 C C . VAL A 1 271 ? -21.831 -6.386 40.528 1.00 79.50 271 VAL A C 1
ATOM 1929 O O . VAL A 1 271 ? -22.601 -6.835 39.685 1.00 79.50 271 VAL A O 1
ATOM 1932 N N . THR A 1 272 ? -21.386 -5.133 40.512 1.00 81.00 272 THR A N 1
ATOM 1933 C CA . THR A 1 272 ? -21.615 -4.194 39.412 1.00 81.00 272 THR A CA 1
ATOM 1934 C C . THR A 1 272 ? -20.284 -3.828 38.768 1.00 81.00 272 THR A C 1
ATOM 1936 O O . THR A 1 272 ? -19.246 -3.792 39.436 1.00 81.00 272 THR A O 1
ATOM 1939 N N . ALA A 1 273 ? -20.318 -3.598 37.461 1.00 81.75 273 ALA A N 1
ATOM 1940 C CA . ALA A 1 273 ? -19.186 -3.175 36.658 1.00 81.75 273 ALA A CA 1
ATOM 1941 C C . ALA A 1 273 ? -19.453 -1.790 36.069 1.00 81.75 273 ALA A C 1
ATOM 1943 O O . ALA A 1 273 ? -20.530 -1.511 35.541 1.00 81.75 273 ALA A O 1
ATOM 1944 N N . GLU A 1 274 ? -18.439 -0.938 36.109 1.00 79.44 274 GLU A N 1
ATOM 1945 C CA . GLU A 1 274 ? -18.456 0.386 35.500 1.00 79.44 274 GLU A CA 1
ATOM 1946 C C . GLU A 1 274 ? -17.213 0.542 34.627 1.00 79.44 274 GLU A C 1
ATOM 1948 O O . GLU A 1 274 ? -16.149 -0.006 34.930 1.00 79.44 274 GLU A O 1
ATOM 1953 N N . VAL A 1 275 ? -17.352 1.290 33.535 1.00 73.06 275 VAL A N 1
ATOM 1954 C CA . VAL A 1 275 ? -16.222 1.680 32.692 1.00 73.06 275 VAL A CA 1
ATOM 1955 C C . VAL A 1 275 ? -15.791 3.073 33.129 1.00 73.06 275 VAL A C 1
ATOM 1957 O O . VAL A 1 275 ? -16.592 4.006 33.086 1.00 73.06 275 VAL A O 1
ATOM 1960 N N . ALA A 1 276 ? -14.543 3.205 33.582 1.00 63.97 276 ALA A N 1
ATOM 1961 C CA . ALA A 1 276 ? -13.964 4.511 33.873 1.00 63.97 276 ALA A CA 1
ATOM 1962 C C . ALA A 1 276 ? -13.836 5.319 32.571 1.00 63.97 276 ALA A C 1
ATOM 1964 O O . ALA A 1 276 ? -13.435 4.761 31.548 1.00 63.97 276 ALA A O 1
ATOM 1965 N N . ALA A 1 277 ? -14.215 6.598 32.633 1.00 48.91 277 ALA A N 1
ATOM 1966 C CA . ALA A 1 277 ? -14.084 7.547 31.528 1.00 48.91 277 ALA A CA 1
ATOM 1967 C C . ALA A 1 277 ? -12.618 7.887 31.231 1.00 48.91 277 ALA A C 1
ATOM 1969 O O . ALA A 1 277 ? -11.820 7.935 32.199 1.00 48.91 277 ALA A O 1
#

Sequence (277 aa):
MTVAISLLAQATQAQLVNTAFPLTTATATLDFPVRATNILTDIPVSANEITDPVTIVFQHSASVAADEVEAEYDPDTNTITVSGNEAIAGTITKAQVTSAINALPEFTAQVGAGAALDPAGDFTLGGSPPGNATLTESAIDIEADLPGLSFNQVDIVLQTGAATGAAYDTSNKRLTITYVAGTDDIADIASAIDATAEFSVTSTSGGTTITSALDAQVEGNTNFTGGGVLLDHVVFELQGSLGAETFNFQAGTSNLHIAAAINQVSDAYGVTAEVAA

Solvent-accessible surface area (backbone atoms only — not comparable to full-atom values): 14704 Å² total; per-residue (Å²): 136,86,84,84,85,80,83,77,96,70,61,78,58,57,79,82,61,63,85,70,34,53,75,31,51,10,44,30,52,38,66,38,52,9,33,26,80,43,44,89,74,40,28,33,36,35,34,72,83,42,57,64,59,33,39,38,41,48,37,56,32,90,85,43,56,81,62,35,55,48,49,47,77,41,83,92,74,37,32,36,44,37,32,22,16,26,88,49,73,44,70,41,23,35,44,48,53,30,51,23,42,47,69,39,91,57,34,48,44,46,63,37,91,89,41,43,79,39,55,51,42,22,26,21,92,90,49,65,39,44,80,64,42,58,23,41,39,28,37,40,32,38,34,33,75,55,53,27,61,84,40,32,55,25,40,33,40,36,37,77,42,96,54,69,38,44,49,75,39,81,89,76,28,33,38,42,34,31,34,30,70,68,68,34,30,51,64,55,53,42,53,24,38,50,70,40,92,54,36,37,60,79,46,74,43,68,73,56,65,45,64,54,79,66,60,43,67,34,57,28,50,16,44,75,40,0,18,41,28,29,90,52,70,46,76,51,72,50,74,31,88,73,49,73,47,78,48,77,45,54,50,66,44,35,54,66,57,53,24,50,58,47,42,74,46,20,88,59,34,56,32,54,46,75,79,84,133